Protein AF-A0AAW7JSR6-F1 (afdb_monomer_lite)

Foldseek 3Di:
DLQLLVLLLVLLCVLVVVDASLQVLCLQAVVRDDNVCVVVLSVDQLQVSLVNSCVNCVVVVPDPDSLRSLLDSCCDDGPNNVSLLVQLVVLVVVCVVVVNFLVNDLVLVSGSLVCLVVPVSLVSSLVSLVVLAVPQCSVVLVVQLVVLSCLSVPDRVPDSVSSSSSSSSNSSSSNCSSNCGNVPLQQQADDDPPPDPPDPDADPPDDDDAQFQKKKWFWWFQRDNDPPRIDTPDDDDPPRDIQMDGQCAWFWEAEPQQVVRCPPNHGRQYFPPPQFARGAWTWHHDPSFTKIFGQHPPRQGGPQFKWKDAPPNVDGIDGHGSGMHTDDQFIKIFRHWDFDDDPPDPGTTTGHPGDGTSRMIGMHRDD

Sequence (367 aa):
MAQALKIFTKAFCRAFTHVHEWHVLSSYDRSVKSKHEPSRIYKLGPASVRTRAMESFSATSEYSSFAELVRDRTERGSRVARALHEDAEQTACELMASGRGFLAVDLWDELRVGFVRDASFRRAFGDALEADGLADDLASFWHAVDDELALLDGAFADDIETVMEAQCGAVAACVFASLAGARDNRQQMGFALEQTPMGAGGIPLREGGPMCAAAQLVPVLMAGPDPIDYRVQAEGCSSGVVYRFSAEQGARIGRQDEAWCAEDGRCPVVTGAAFASRHHAEVAARGGRWILTDVGTDGVGSTHGTLVTPADLDALPVLLQGTSCELHHGDLICVSPRRVTSGGYDASNFSWASHMPGENFRFELVF

Radius of gyration: 25.93 Å; chains: 1; bounding box: 64×45×72 Å

Structure (mmCIF, N/CA/C/O backbone):
data_AF-A0AAW7JSR6-F1
#
_entry.id   AF-A0AAW7JSR6-F1
#
loop_
_atom_site.group_PDB
_atom_site.id
_atom_site.type_symbol
_atom_site.label_atom_id
_atom_site.label_alt_id
_atom_site.label_comp_id
_atom_site.label_asym_id
_atom_site.label_entity_id
_atom_site.label_seq_id
_atom_site.pdbx_PDB_ins_code
_atom_site.Cartn_x
_atom_site.Cartn_y
_atom_site.Cartn_z
_atom_site.occupancy
_atom_site.B_iso_or_equiv
_atom_site.auth_seq_id
_atom_site.auth_comp_id
_atom_site.auth_asym_id
_atom_site.auth_atom_id
_atom_site.pdbx_PDB_model_num
ATOM 1 N N . MET A 1 1 ? 12.055 0.346 7.990 1.00 77.69 1 MET A N 1
ATOM 2 C CA . MET A 1 1 ? 13.127 0.869 7.102 1.00 77.69 1 MET A CA 1
ATOM 3 C C . MET A 1 1 ? 12.622 0.726 5.667 1.00 77.69 1 MET A C 1
ATOM 5 O O . MET A 1 1 ? 11.540 0.191 5.535 1.00 77.69 1 MET A O 1
ATOM 9 N N . ALA A 1 2 ? 13.307 1.223 4.635 1.00 86.44 2 ALA A N 1
ATOM 10 C CA . ALA A 1 2 ? 12.883 1.054 3.237 1.00 86.44 2 ALA A CA 1
ATOM 11 C C . ALA A 1 2 ? 13.782 0.005 2.563 1.00 86.44 2 ALA A C 1
ATOM 13 O O . ALA A 1 2 ? 14.632 0.330 1.724 1.00 86.44 2 ALA A O 1
ATOM 14 N N . GLN A 1 3 ? 13.698 -1.242 3.037 1.00 90.69 3 GLN A N 1
ATOM 15 C CA . GLN A 1 3 ? 14.541 -2.340 2.564 1.00 90.69 3 GLN A CA 1
ATOM 16 C C . GLN A 1 3 ? 14.152 -2.795 1.159 1.00 90.69 3 GLN A C 1
ATOM 18 O O . GLN A 1 3 ? 15.054 -3.040 0.359 1.00 90.69 3 GLN A O 1
ATOM 23 N N . ALA A 1 4 ? 12.863 -2.846 0.824 1.00 91.81 4 ALA A N 1
ATOM 24 C CA . ALA A 1 4 ? 12.392 -3.206 -0.510 1.00 91.81 4 ALA A CA 1
ATOM 25 C C . ALA A 1 4 ? 12.971 -2.242 -1.552 1.00 91.81 4 ALA A C 1
ATOM 27 O O . ALA A 1 4 ? 13.579 -2.672 -2.533 1.00 91.81 4 ALA A O 1
ATOM 28 N N . LEU A 1 5 ? 12.926 -0.934 -1.270 1.00 94.94 5 LEU A N 1
ATOM 29 C CA . LEU A 1 5 ? 13.487 0.091 -2.156 1.00 94.94 5 LEU A CA 1
ATOM 30 C C . LEU A 1 5 ? 14.989 -0.115 -2.369 1.00 94.94 5 LEU A C 1
ATOM 32 O O . LEU A 1 5 ? 15.496 0.032 -3.481 1.00 94.94 5 LEU A O 1
ATOM 36 N N . LYS A 1 6 ? 15.716 -0.470 -1.307 1.00 96.12 6 LYS A N 1
ATOM 37 C CA . LYS A 1 6 ? 17.148 -0.768 -1.375 1.00 96.12 6 LYS A CA 1
ATOM 38 C C . LYS A 1 6 ? 17.431 -2.013 -2.215 1.00 96.12 6 LYS A C 1
ATOM 40 O O . LYS A 1 6 ? 18.387 -1.994 -2.989 1.00 96.12 6 LYS A O 1
ATOM 45 N N . ILE A 1 7 ? 16.658 -3.088 -2.051 1.00 96.62 7 ILE A N 1
ATOM 46 C CA . ILE A 1 7 ? 16.810 -4.322 -2.837 1.00 96.62 7 ILE A CA 1
ATOM 47 C C . ILE A 1 7 ? 16.556 -4.031 -4.316 1.00 96.62 7 ILE A C 1
ATOM 49 O O . ILE A 1 7 ? 17.429 -4.323 -5.134 1.00 96.62 7 ILE A O 1
ATOM 53 N N . PHE A 1 8 ? 15.442 -3.368 -4.634 1.00 96.81 8 PHE A N 1
ATOM 54 C CA . PHE A 1 8 ? 15.121 -2.929 -5.991 1.00 96.81 8 PHE A CA 1
ATOM 55 C C . PHE A 1 8 ? 16.236 -2.061 -6.585 1.00 96.81 8 PHE A C 1
ATOM 57 O O . PHE A 1 8 ? 16.792 -2.395 -7.626 1.00 96.81 8 PHE A O 1
ATOM 64 N N . THR A 1 9 ? 16.636 -0.992 -5.889 1.00 97.19 9 THR A N 1
ATOM 65 C CA . THR A 1 9 ? 17.647 -0.047 -6.392 1.00 97.19 9 THR A CA 1
ATOM 66 C C . THR A 1 9 ? 18.974 -0.748 -6.677 1.00 97.19 9 THR A C 1
ATOM 68 O O . THR A 1 9 ? 19.621 -0.487 -7.689 1.00 97.19 9 THR A O 1
ATOM 71 N N . LYS A 1 10 ? 19.384 -1.683 -5.812 1.00 96.75 10 LYS A N 1
ATOM 72 C CA . LYS A 1 10 ? 20.612 -2.458 -6.014 1.00 96.75 10 LYS A CA 1
ATOM 73 C C . LYS A 1 10 ? 20.511 -3.446 -7.167 1.00 96.75 10 LYS A C 1
ATOM 75 O O . LYS A 1 10 ? 21.506 -3.622 -7.865 1.00 96.75 10 LYS A O 1
ATOM 80 N N . ALA A 1 11 ? 19.366 -4.098 -7.349 1.00 97.38 11 ALA A N 1
ATOM 81 C CA . ALA A 1 11 ? 19.135 -4.981 -8.488 1.00 97.38 11 ALA A CA 1
ATOM 82 C C . ALA A 1 11 ? 19.171 -4.183 -9.799 1.00 97.38 11 ALA A C 1
ATOM 84 O O . ALA A 1 11 ? 19.944 -4.521 -10.695 1.00 97.38 11 ALA A O 1
ATOM 85 N N . PHE A 1 12 ? 18.477 -3.043 -9.837 1.00 97.44 12 PHE A N 1
ATOM 86 C CA . PHE A 1 12 ? 18.484 -2.129 -10.975 1.00 97.44 12 PHE A CA 1
ATOM 87 C C . PHE A 1 12 ? 19.906 -1.667 -11.324 1.00 97.44 12 PHE A C 1
ATOM 89 O O . PHE A 1 12 ? 20.340 -1.820 -12.457 1.00 97.44 12 PHE A O 1
ATOM 96 N N . CYS A 1 13 ? 20.694 -1.182 -10.359 1.00 96.94 13 CYS A N 1
ATOM 97 C CA . CYS A 1 13 ? 22.078 -0.756 -10.615 1.00 96.94 13 CYS A CA 1
ATOM 98 C C . CYS A 1 13 ? 23.020 -1.893 -11.048 1.00 96.94 13 CYS A C 1
ATOM 100 O O . CYS A 1 13 ? 24.044 -1.633 -11.678 1.00 96.94 13 CYS A O 1
ATOM 102 N N . ARG A 1 14 ? 22.729 -3.149 -10.686 1.00 96.62 14 ARG A N 1
ATOM 103 C CA . ARG A 1 14 ? 23.505 -4.307 -11.159 1.00 96.62 14 ARG A CA 1
ATOM 104 C C . ARG A 1 14 ? 23.191 -4.626 -12.614 1.00 96.62 14 ARG A C 1
ATOM 106 O O . ARG A 1 14 ? 24.119 -4.898 -13.368 1.00 96.62 14 ARG A O 1
ATOM 113 N N . ALA A 1 15 ? 21.917 -4.566 -12.991 1.00 96.12 15 ALA A N 1
ATOM 114 C CA . ALA A 1 15 ? 21.480 -4.771 -14.366 1.00 96.12 15 ALA A CA 1
ATOM 115 C C . ALA A 1 15 ? 21.929 -3.608 -15.272 1.00 96.12 15 ALA A C 1
ATOM 117 O O . ALA A 1 15 ? 22.524 -3.818 -16.330 1.00 96.12 15 ALA A O 1
ATOM 118 N N . PHE A 1 16 ? 21.759 -2.374 -14.800 1.00 96.19 16 PHE A N 1
ATOM 119 C CA . PHE A 1 16 ? 22.151 -1.132 -15.462 1.00 96.19 16 PHE A CA 1
ATOM 120 C C . PHE A 1 16 ? 23.421 -0.561 -14.823 1.00 96.19 16 PHE A C 1
ATOM 122 O O . PHE A 1 16 ? 23.378 0.404 -14.062 1.00 96.19 16 PHE A O 1
ATOM 129 N N . THR A 1 17 ? 24.577 -1.147 -15.143 1.00 91.25 17 THR A N 1
ATOM 130 C CA . THR A 1 17 ? 25.876 -0.837 -14.504 1.00 91.25 17 THR A CA 1
ATOM 131 C C . THR A 1 17 ? 26.315 0.630 -14.607 1.00 91.25 17 THR A C 1
ATOM 133 O O . THR A 1 17 ? 27.128 1.094 -13.805 1.00 91.25 17 THR A O 1
ATOM 136 N N . HIS A 1 18 ? 25.768 1.378 -15.567 1.00 91.69 18 HIS A N 1
ATOM 137 C CA . HIS A 1 18 ? 26.012 2.808 -15.762 1.00 91.69 18 HIS A CA 1
ATOM 138 C C . HIS A 1 18 ? 25.097 3.713 -14.906 1.00 91.69 18 HIS A C 1
ATOM 140 O O . HIS A 1 18 ? 25.306 4.928 -14.844 1.00 91.69 18 HIS A O 1
ATOM 146 N N . VAL A 1 19 ? 24.090 3.153 -14.225 1.00 95.06 19 VAL A N 1
ATOM 147 C CA . VAL A 1 19 ? 23.169 3.877 -13.340 1.00 95.06 19 VAL A CA 1
ATOM 148 C C . VAL A 1 19 ? 23.561 3.643 -11.883 1.00 95.06 19 VAL A C 1
ATOM 150 O O . VAL A 1 19 ? 23.595 2.524 -11.385 1.00 95.06 19 VAL A O 1
ATOM 153 N N . HIS A 1 20 ? 23.832 4.728 -11.161 1.00 95.06 20 HIS A N 1
ATOM 154 C CA . HIS A 1 20 ? 24.171 4.682 -9.739 1.00 95.06 20 HIS A CA 1
ATOM 155 C C . HIS A 1 20 ? 22.930 4.803 -8.850 1.00 95.06 20 HIS A C 1
ATOM 157 O O . HIS A 1 20 ? 21.967 5.466 -9.225 1.00 95.06 20 HIS A O 1
ATOM 163 N N . GLU A 1 21 ? 22.992 4.262 -7.628 1.00 96.25 21 GLU A N 1
ATOM 164 C CA . GLU A 1 21 ? 21.841 4.222 -6.706 1.00 96.25 21 GLU A CA 1
ATOM 165 C C . GLU A 1 21 ? 21.192 5.601 -6.500 1.00 96.25 21 GLU A C 1
ATOM 167 O O . GLU A 1 21 ? 19.974 5.742 -6.521 1.00 96.25 21 GLU A O 1
ATOM 172 N N . TRP A 1 22 ? 22.002 6.654 -6.357 1.00 95.81 22 TRP A N 1
ATOM 173 C CA . TRP A 1 22 ? 21.483 8.006 -6.155 1.00 95.81 22 TRP A CA 1
ATOM 174 C C . TRP A 1 22 ? 20.770 8.579 -7.390 1.00 95.81 22 TRP A C 1
ATOM 176 O O . TRP A 1 22 ? 19.890 9.408 -7.209 1.00 95.81 22 TRP A O 1
ATOM 186 N N . HIS A 1 23 ? 21.092 8.124 -8.610 1.00 96.19 23 HIS A N 1
ATOM 187 C CA . HIS A 1 23 ? 20.360 8.485 -9.833 1.00 96.19 23 HIS A CA 1
ATOM 188 C C . HIS A 1 23 ? 19.002 7.779 -9.922 1.00 96.19 23 HIS A C 1
ATOM 190 O O . HIS A 1 23 ? 18.037 8.360 -10.423 1.00 96.19 23 HIS A O 1
ATOM 196 N N . VAL A 1 24 ? 18.921 6.532 -9.442 1.00 96.56 24 VAL A N 1
ATOM 197 C CA . VAL A 1 24 ? 17.644 5.812 -9.333 1.00 96.56 24 VAL A CA 1
ATOM 198 C C . VAL A 1 24 ? 16.747 6.552 -8.347 1.00 96.56 24 VAL A C 1
ATOM 200 O O . VAL A 1 24 ? 15.642 6.947 -8.697 1.00 96.56 24 VAL A O 1
ATOM 203 N N . LEU A 1 25 ? 17.256 6.849 -7.148 1.00 96.19 25 LEU A N 1
ATOM 204 C CA . LEU A 1 25 ? 16.489 7.570 -6.132 1.00 96.19 25 LEU A CA 1
ATOM 205 C C . LEU A 1 25 ? 16.126 8.995 -6.573 1.00 96.19 25 LEU A C 1
ATOM 207 O O . LEU A 1 25 ? 14.984 9.404 -6.393 1.00 96.19 25 LEU A O 1
ATOM 211 N N . SER A 1 26 ? 17.037 9.733 -7.218 1.00 95.06 26 SER A N 1
ATOM 212 C CA . SER A 1 26 ? 16.747 11.093 -7.699 1.00 95.06 26 SER A CA 1
ATOM 213 C C . SER A 1 26 ? 15.745 11.143 -8.854 1.00 95.06 26 SER A C 1
ATOM 215 O O . SER A 1 26 ? 15.256 12.220 -9.195 1.00 95.06 26 SER A O 1
ATOM 217 N N . SER A 1 27 ? 15.440 10.000 -9.477 1.00 95.19 27 SER A N 1
ATOM 218 C CA . SER A 1 27 ? 14.375 9.908 -10.479 1.00 95.19 27 SER A CA 1
ATOM 219 C C . SER A 1 27 ? 12.988 10.064 -9.845 1.00 95.19 27 SER A C 1
ATOM 221 O O . SER A 1 27 ? 12.118 10.658 -10.485 1.00 95.19 27 SER A O 1
ATOM 223 N N . TYR A 1 28 ? 12.833 9.636 -8.584 1.00 92.81 28 TYR A N 1
ATOM 224 C CA . TYR A 1 28 ? 11.574 9.631 -7.826 1.00 92.81 28 TYR A CA 1
ATOM 225 C C . TYR A 1 28 ? 11.556 10.598 -6.629 1.00 92.81 28 TYR A C 1
ATOM 227 O O . TYR A 1 28 ? 10.493 10.867 -6.086 1.00 92.81 28 TYR A O 1
ATOM 235 N N . ASP A 1 29 ? 12.700 11.158 -6.226 1.00 92.06 29 ASP A N 1
ATOM 236 C CA . ASP A 1 29 ? 12.823 12.185 -5.181 1.00 92.06 29 ASP A CA 1
ATOM 237 C C . ASP A 1 29 ? 13.867 13.236 -5.603 1.00 92.06 29 ASP A C 1
ATOM 239 O O . ASP A 1 29 ? 15.078 13.021 -5.497 1.00 92.06 29 ASP A O 1
ATOM 243 N N . ARG A 1 30 ? 13.415 14.412 -6.061 1.00 89.44 30 ARG A N 1
ATOM 244 C CA . ARG A 1 30 ? 14.297 15.498 -6.546 1.00 89.44 30 ARG A CA 1
ATOM 245 C C . ARG A 1 30 ? 15.205 16.076 -5.464 1.00 89.44 30 ARG A C 1
ATOM 247 O O . ARG A 1 30 ? 16.165 16.786 -5.778 1.00 89.44 30 ARG A O 1
ATOM 254 N N . SER A 1 31 ? 14.917 15.817 -4.191 1.00 89.19 31 SER A N 1
ATOM 255 C CA . SER A 1 31 ? 15.773 16.282 -3.104 1.00 89.19 31 SER A CA 1
ATOM 256 C C . SER A 1 31 ? 17.055 15.452 -2.972 1.00 89.19 31 SER A C 1
ATOM 258 O O . SER A 1 31 ? 17.978 15.897 -2.288 1.00 89.19 31 SER A O 1
ATOM 260 N N . VAL A 1 32 ? 17.155 14.312 -3.671 1.00 93.75 32 VAL A N 1
ATOM 261 C CA . VAL A 1 32 ? 18.367 13.489 -3.745 1.00 93.75 32 VAL A CA 1
ATOM 262 C C . VAL A 1 32 ? 19.389 14.095 -4.695 1.00 93.75 32 VAL A C 1
ATOM 264 O O . VAL A 1 32 ? 19.214 14.084 -5.912 1.00 93.75 32 VAL A O 1
ATOM 267 N N . LYS A 1 33 ? 20.492 14.604 -4.139 1.00 90.50 33 LYS A N 1
ATOM 268 C CA . LYS A 1 33 ? 21.517 15.347 -4.897 1.00 90.50 33 LYS A CA 1
ATOM 269 C C . LYS A 1 33 ? 22.907 14.727 -4.839 1.00 90.50 33 LYS A C 1
ATOM 271 O O . LYS A 1 33 ? 23.819 15.219 -5.501 1.00 90.50 33 LYS A O 1
ATOM 276 N N . SER A 1 34 ? 23.115 13.686 -4.032 1.00 93.06 34 SER A N 1
ATOM 277 C CA . SER A 1 34 ? 24.453 13.120 -3.847 1.00 93.06 34 SER A CA 1
ATOM 278 C C . SER A 1 34 ? 24.486 11.612 -3.616 1.00 93.06 34 SER A C 1
ATOM 280 O O . SER A 1 34 ? 23.565 11.007 -3.066 1.00 93.06 34 SER A O 1
ATOM 282 N N . LYS A 1 35 ? 25.645 11.017 -3.924 1.00 91.88 35 LYS A N 1
ATOM 283 C CA . LYS A 1 35 ? 25.958 9.595 -3.705 1.00 91.88 35 LYS A CA 1
ATOM 284 C C . LYS A 1 35 ? 25.900 9.125 -2.244 1.00 91.88 35 LYS A C 1
ATOM 286 O O . LYS A 1 35 ? 25.955 7.927 -1.995 1.00 91.88 35 LYS A O 1
ATOM 291 N N . HIS A 1 36 ? 25.836 10.039 -1.274 1.00 90.62 36 HIS A N 1
ATOM 292 C CA . HIS A 1 36 ? 25.826 9.701 0.155 1.00 90.62 36 HIS A CA 1
ATOM 293 C C . HIS A 1 36 ? 24.409 9.533 0.721 1.00 90.62 36 HIS A C 1
ATOM 295 O O . HIS A 1 36 ? 24.227 8.913 1.773 1.00 90.62 36 HIS A O 1
ATOM 301 N N . GLU A 1 37 ? 23.403 10.053 0.021 1.00 90.31 37 GLU A N 1
ATOM 302 C CA . GLU A 1 37 ? 22.008 10.022 0.451 1.00 90.31 37 GLU A CA 1
ATOM 303 C C . GLU A 1 37 ? 21.334 8.648 0.449 1.00 90.31 37 GLU A C 1
ATOM 305 O O . GLU A 1 37 ? 20.578 8.412 1.393 1.00 90.31 37 GLU A O 1
ATOM 310 N N . PRO A 1 38 ? 21.618 7.711 -0.484 1.00 92.25 38 PRO A N 1
ATOM 311 C CA . PRO A 1 38 ? 20.964 6.400 -0.487 1.00 92.25 38 PRO A CA 1
ATOM 312 C C . PRO A 1 38 ? 21.035 5.701 0.877 1.00 92.25 38 PRO A C 1
ATOM 314 O O . PRO A 1 38 ? 20.025 5.279 1.432 1.00 92.25 38 PRO A O 1
ATOM 317 N N . SER A 1 39 ? 22.216 5.709 1.506 1.00 90.38 39 SER A N 1
ATOM 318 C CA . SER A 1 39 ? 22.434 5.096 2.825 1.00 90.38 39 SER A CA 1
ATOM 319 C C . SER A 1 39 ? 21.587 5.695 3.956 1.00 90.38 39 SER A C 1
ATOM 321 O O . SER A 1 39 ? 21.327 5.015 4.951 1.00 90.38 39 SER A O 1
ATOM 323 N N . ARG A 1 40 ? 21.178 6.963 3.827 1.00 90.50 40 ARG A N 1
ATOM 324 C CA . ARG A 1 40 ? 20.296 7.656 4.775 1.00 90.50 40 ARG A CA 1
ATOM 325 C C . ARG A 1 40 ? 18.835 7.361 4.461 1.00 90.50 40 ARG A C 1
ATOM 327 O O . ARG A 1 40 ? 18.086 7.052 5.379 1.00 90.50 40 ARG A O 1
ATOM 334 N N . ILE A 1 41 ? 18.468 7.387 3.182 1.00 89.88 41 ILE A N 1
ATOM 335 C CA . ILE A 1 41 ? 17.105 7.134 2.699 1.00 89.88 41 ILE A CA 1
ATOM 336 C C . ILE A 1 41 ? 16.650 5.730 3.077 1.00 89.88 41 ILE A C 1
ATOM 338 O O . ILE A 1 41 ? 15.585 5.575 3.660 1.00 89.88 41 ILE A O 1
ATOM 342 N N . TYR A 1 42 ? 17.488 4.713 2.866 1.00 90.81 42 TYR A N 1
ATOM 343 C CA . TYR A 1 42 ? 17.130 3.330 3.201 1.00 90.81 42 TYR A CA 1
ATOM 344 C C . TYR A 1 42 ? 16.874 3.104 4.700 1.00 90.81 42 TYR A C 1
ATOM 346 O O . TYR A 1 42 ? 16.272 2.099 5.077 1.00 90.81 42 TYR A O 1
ATOM 354 N N . LYS A 1 43 ? 17.330 4.012 5.576 1.00 86.50 43 LYS A N 1
ATOM 355 C CA . LYS A 1 43 ? 17.057 3.945 7.021 1.00 86.50 43 LYS A CA 1
ATOM 356 C C . LYS A 1 43 ? 15.685 4.502 7.399 1.00 86.50 43 LYS A C 1
ATOM 358 O O . LYS A 1 43 ? 15.206 4.192 8.486 1.00 86.50 43 LYS A O 1
ATOM 363 N N . LEU A 1 44 ? 15.066 5.295 6.529 1.00 82.25 44 LEU A N 1
ATOM 364 C CA . LEU A 1 44 ? 13.729 5.845 6.738 1.00 82.25 44 LEU A CA 1
ATOM 365 C C . LEU A 1 44 ? 12.659 4.760 6.576 1.00 82.25 44 LEU A C 1
ATOM 367 O O . LEU A 1 44 ? 12.925 3.693 6.027 1.00 82.25 44 LEU A O 1
ATOM 371 N N . GLY A 1 45 ? 11.450 5.013 7.076 1.00 80.94 45 GLY A N 1
ATOM 372 C CA . GLY A 1 45 ? 10.287 4.187 6.745 1.00 80.94 45 GLY A CA 1
ATOM 373 C C . GLY A 1 45 ? 9.810 4.463 5.311 1.00 80.94 45 GLY A C 1
ATOM 374 O O . GLY A 1 45 ? 9.976 5.595 4.851 1.00 80.94 45 GLY A O 1
ATOM 375 N N . PRO A 1 46 ? 9.189 3.494 4.615 1.00 82.94 46 PRO A N 1
ATOM 376 C CA . PRO A 1 46 ? 8.749 3.681 3.230 1.00 82.94 46 PRO A CA 1
ATOM 377 C C . PRO A 1 46 ? 7.779 4.860 3.075 1.00 82.94 46 PRO A C 1
ATOM 379 O O . PRO A 1 46 ? 7.955 5.682 2.182 1.00 82.94 46 PRO A O 1
ATOM 382 N N . ALA A 1 47 ? 6.845 5.028 4.021 1.00 78.25 47 ALA A N 1
ATOM 383 C CA . ALA A 1 47 ? 5.924 6.165 4.055 1.00 78.25 47 ALA A CA 1
ATOM 384 C C . ALA A 1 47 ? 6.656 7.517 4.129 1.00 78.25 47 ALA A C 1
ATOM 386 O O . ALA A 1 47 ? 6.293 8.451 3.423 1.00 78.25 47 ALA A O 1
ATOM 387 N N . SER A 1 48 ? 7.727 7.622 4.925 1.00 80.62 48 SER A N 1
ATOM 388 C CA . SER A 1 48 ? 8.533 8.847 5.005 1.00 80.62 48 SER A CA 1
ATOM 389 C C . SER A 1 48 ? 9.279 9.129 3.702 1.00 80.62 48 SER A C 1
ATOM 391 O O . SER A 1 48 ? 9.389 10.285 3.302 1.00 80.62 48 SER A O 1
ATOM 393 N N . VAL A 1 49 ? 9.783 8.087 3.030 1.00 86.25 49 VAL A N 1
ATOM 394 C CA . VAL A 1 49 ? 10.428 8.232 1.715 1.00 86.25 49 VAL A CA 1
ATOM 395 C C . VAL A 1 49 ? 9.405 8.666 0.664 1.00 86.25 49 VAL A C 1
ATOM 397 O O . VAL A 1 49 ? 9.687 9.585 -0.100 1.00 86.25 49 VAL A O 1
ATOM 400 N N . ARG A 1 50 ? 8.198 8.087 0.675 1.00 85.06 50 ARG A N 1
ATOM 401 C CA . ARG A 1 50 ? 7.081 8.475 -0.197 1.00 85.06 50 ARG A CA 1
ATOM 402 C C . ARG A 1 50 ? 6.655 9.927 0.017 1.00 85.06 50 ARG A C 1
ATOM 404 O O . ARG A 1 50 ? 6.515 10.663 -0.954 1.00 85.06 50 ARG A O 1
ATOM 411 N N . THR A 1 51 ? 6.472 10.358 1.266 1.00 81.69 51 THR A N 1
ATOM 412 C CA . THR A 1 51 ? 6.122 11.752 1.586 1.00 81.69 51 THR A CA 1
ATOM 413 C C . THR A 1 51 ? 7.198 12.709 1.090 1.00 81.69 51 THR A C 1
ATOM 415 O O . THR A 1 51 ? 6.881 13.661 0.384 1.00 81.69 51 THR A O 1
ATOM 418 N N . ARG A 1 52 ? 8.475 12.412 1.363 1.00 86.44 52 ARG A N 1
ATOM 419 C CA . ARG A 1 52 ? 9.601 13.219 0.876 1.00 86.44 52 ARG A CA 1
ATOM 420 C C . ARG A 1 52 ? 9.628 13.303 -0.652 1.00 86.44 52 ARG A C 1
ATOM 422 O O . ARG A 1 52 ? 9.837 14.384 -1.196 1.00 86.44 52 ARG A O 1
ATOM 429 N N . ALA A 1 53 ? 9.400 12.181 -1.337 1.00 86.38 53 ALA A N 1
ATOM 430 C CA . ALA A 1 53 ? 9.282 12.136 -2.789 1.00 86.38 53 ALA A CA 1
ATOM 431 C C . ALA A 1 53 ? 8.166 13.074 -3.271 1.00 86.38 53 ALA A C 1
ATOM 433 O O . ALA A 1 53 ? 8.453 14.003 -4.019 1.00 86.38 53 ALA A O 1
ATOM 434 N N . MET A 1 54 ? 6.938 12.920 -2.769 1.00 82.88 54 MET A N 1
ATOM 435 C CA . MET A 1 54 ? 5.799 13.776 -3.133 1.00 82.88 54 MET A CA 1
ATOM 436 C C . MET A 1 54 ? 6.067 15.265 -2.872 1.00 82.88 54 MET A C 1
ATOM 438 O O . MET A 1 54 ? 5.831 16.097 -3.744 1.00 82.88 54 MET A O 1
ATOM 442 N N . GLU A 1 55 ? 6.627 15.614 -1.713 1.00 83.50 55 GLU A N 1
ATOM 443 C CA . GLU A 1 55 ? 6.998 16.993 -1.372 1.00 83.50 55 GLU A CA 1
ATOM 444 C C . GLU A 1 55 ? 8.074 17.560 -2.306 1.00 83.50 55 GLU A C 1
ATOM 446 O O . GLU A 1 55 ? 8.041 18.737 -2.659 1.00 83.50 55 GLU A O 1
ATOM 451 N N . SER A 1 56 ? 9.017 16.734 -2.766 1.00 86.62 56 SER A N 1
ATOM 452 C CA . SER A 1 56 ? 10.066 17.182 -3.689 1.00 86.62 56 SER A CA 1
ATOM 453 C C . SER A 1 56 ? 9.532 17.580 -5.076 1.00 86.62 56 SER A C 1
ATOM 455 O O . SER A 1 56 ? 10.208 18.312 -5.805 1.00 86.62 56 SER A O 1
ATOM 457 N N . PHE A 1 57 ? 8.320 17.133 -5.428 1.00 78.69 57 PHE A N 1
ATOM 458 C CA . PHE A 1 57 ? 7.626 17.464 -6.676 1.00 78.69 57 PHE A CA 1
ATOM 459 C C . PHE A 1 57 ? 6.381 18.350 -6.473 1.00 78.69 57 PHE A C 1
ATOM 461 O O . PHE A 1 57 ? 5.829 18.852 -7.453 1.00 78.69 57 PHE A O 1
ATOM 468 N N . SER A 1 58 ? 5.960 18.613 -5.230 1.00 69.38 58 SER A N 1
ATOM 469 C CA . SER A 1 58 ? 4.754 19.403 -4.929 1.00 69.38 58 SER A CA 1
ATOM 470 C C . SER A 1 58 ? 4.869 20.865 -5.369 1.00 69.38 58 SER A C 1
ATOM 472 O O . SER A 1 58 ? 3.876 21.462 -5.785 1.00 69.38 58 SER A O 1
ATOM 474 N N . ALA A 1 59 ? 6.088 21.418 -5.388 1.00 60.94 59 ALA A N 1
ATOM 475 C CA . ALA A 1 59 ? 6.367 22.768 -5.883 1.00 60.94 59 ALA A CA 1
ATOM 476 C C . ALA A 1 59 ? 5.993 22.972 -7.366 1.00 60.94 59 ALA A C 1
ATOM 478 O O . ALA A 1 59 ? 5.824 24.111 -7.793 1.00 60.94 59 ALA A O 1
ATOM 479 N N . THR A 1 60 ? 5.861 21.889 -8.142 1.00 56.91 60 THR A N 1
ATOM 480 C CA . THR A 1 60 ? 5.424 21.924 -9.546 1.00 56.91 60 THR A CA 1
ATOM 481 C C . THR A 1 60 ? 3.962 21.495 -9.748 1.00 56.91 60 THR A C 1
ATOM 483 O O . THR A 1 60 ? 3.438 21.730 -10.824 1.00 56.91 60 THR A O 1
ATOM 486 N N . SER A 1 61 ? 3.273 20.946 -8.730 1.00 53.78 61 SER A N 1
ATOM 487 C CA . SER A 1 61 ? 1.845 20.527 -8.763 1.00 53.78 61 SER A CA 1
ATOM 488 C C . SER A 1 61 ? 1.413 19.659 -9.963 1.00 53.78 61 SER A C 1
ATOM 490 O O . SER A 1 61 ? 0.241 19.638 -10.320 1.00 53.78 61 SER A O 1
ATOM 492 N N . GLU A 1 62 ? 2.335 18.917 -10.579 1.00 63.16 62 GLU A N 1
ATOM 493 C CA . GLU A 1 62 ? 2.050 18.145 -11.801 1.00 63.16 62 GLU A CA 1
ATOM 494 C C . GLU A 1 62 ? 1.419 16.766 -11.540 1.00 63.16 62 GLU A C 1
ATOM 496 O O . GLU A 1 62 ? 0.849 16.199 -12.461 1.00 63.16 62 GLU A O 1
ATOM 501 N N . TYR A 1 63 ? 1.485 16.231 -10.313 1.00 69.31 63 TYR A N 1
ATOM 502 C CA . TYR A 1 63 ? 1.036 14.865 -10.010 1.00 69.31 63 TYR A CA 1
ATOM 503 C C . TYR A 1 63 ? -0.075 14.846 -8.958 1.00 69.31 63 TYR A C 1
ATOM 505 O O . TYR A 1 63 ? 0.097 15.359 -7.849 1.00 69.31 63 TYR A O 1
ATOM 513 N N . SER A 1 64 ? -1.193 14.202 -9.290 1.00 67.50 64 SER A N 1
ATOM 514 C CA . SER A 1 64 ? -2.357 14.010 -8.417 1.00 67.50 64 SER A CA 1
ATOM 515 C C . SER A 1 64 ? -2.166 12.879 -7.400 1.00 67.50 64 SER A C 1
ATOM 517 O O . SER A 1 64 ? -2.807 12.868 -6.349 1.00 67.50 64 SER A O 1
ATOM 519 N N . SER A 1 65 ? -1.263 11.933 -7.679 1.00 73.88 65 SER A N 1
ATOM 520 C CA . SER A 1 65 ? -0.979 10.794 -6.805 1.00 73.88 65 SER A CA 1
ATOM 521 C C . SER A 1 65 ? 0.479 10.339 -6.888 1.00 73.88 65 SER A C 1
ATOM 523 O O . SER A 1 65 ? 1.208 10.652 -7.829 1.00 73.88 65 SER A O 1
ATOM 525 N N . PHE A 1 66 ? 0.904 9.539 -5.906 1.00 80.19 66 PHE A N 1
ATOM 526 C CA . PHE A 1 66 ? 2.227 8.914 -5.940 1.00 80.19 66 PHE A CA 1
ATOM 527 C C . PHE A 1 66 ? 2.361 7.881 -7.068 1.00 80.19 66 PHE A C 1
ATOM 529 O O . PHE A 1 66 ? 3.436 7.755 -7.643 1.00 80.19 66 PHE A O 1
ATOM 536 N N . ALA A 1 67 ? 1.281 7.172 -7.414 1.00 79.06 67 ALA A N 1
ATOM 537 C CA . ALA A 1 67 ? 1.279 6.236 -8.537 1.00 79.06 67 ALA A CA 1
ATOM 538 C C . ALA A 1 67 ? 1.534 6.961 -9.867 1.00 79.06 67 ALA A C 1
ATOM 540 O O . ALA A 1 67 ? 2.358 6.515 -10.661 1.00 79.06 67 ALA A O 1
ATOM 541 N N . GLU A 1 68 ? 0.889 8.114 -10.067 1.00 79.06 68 GLU A N 1
ATOM 542 C CA . GLU A 1 68 ? 1.095 8.957 -11.248 1.00 79.06 68 GLU A CA 1
ATOM 543 C C . GLU A 1 68 ? 2.534 9.476 -11.330 1.00 79.06 68 GLU A C 1
ATOM 545 O O . GLU A 1 68 ? 3.150 9.400 -12.390 1.00 79.06 68 GLU A O 1
ATOM 550 N N . LEU A 1 69 ? 3.105 9.921 -10.203 1.00 85.94 69 LEU A N 1
ATOM 551 C CA . LEU A 1 69 ? 4.514 10.309 -10.135 1.00 85.94 69 LEU A CA 1
ATOM 552 C C . LEU A 1 69 ? 5.423 9.142 -10.523 1.00 85.94 69 LEU A C 1
ATOM 554 O O . LEU A 1 69 ? 6.303 9.314 -11.358 1.00 85.94 69 LEU A O 1
ATOM 558 N N . VAL A 1 70 ? 5.247 7.961 -9.925 1.00 89.00 70 VAL A N 1
ATOM 559 C CA . VAL A 1 70 ? 6.102 6.806 -10.237 1.00 89.00 70 VAL A CA 1
ATOM 560 C C . VAL A 1 70 ? 6.002 6.467 -11.719 1.00 89.00 70 VAL A C 1
ATOM 562 O O . VAL A 1 70 ? 7.038 6.405 -12.372 1.00 89.00 70 VAL A O 1
ATOM 565 N N . ARG A 1 71 ? 4.786 6.353 -12.261 1.00 86.12 71 ARG A N 1
ATOM 566 C CA . ARG A 1 71 ? 4.555 6.053 -13.676 1.00 86.12 71 ARG A CA 1
ATOM 567 C C . ARG A 1 71 ? 5.236 7.068 -14.594 1.00 86.12 71 ARG A C 1
ATOM 569 O O . ARG A 1 71 ? 6.084 6.689 -15.396 1.00 86.12 71 ARG A O 1
ATOM 576 N N . ASP A 1 72 ? 4.963 8.357 -14.402 1.00 87.56 72 ASP A N 1
ATOM 577 C CA . ASP A 1 72 ? 5.555 9.432 -15.201 1.00 87.56 72 ASP A CA 1
ATOM 578 C C . ASP A 1 72 ? 7.084 9.414 -15.150 1.00 87.56 72 ASP A C 1
ATOM 580 O O . ASP A 1 72 ? 7.757 9.509 -16.173 1.00 87.56 72 ASP A O 1
ATOM 584 N N . ARG A 1 73 ? 7.655 9.268 -13.952 1.00 91.88 73 ARG A N 1
ATOM 585 C CA . ARG A 1 73 ? 9.107 9.292 -13.764 1.00 91.88 73 ARG A CA 1
ATOM 586 C C . ARG A 1 73 ? 9.777 8.003 -14.222 1.00 91.88 73 ARG A C 1
ATOM 588 O O . ARG A 1 73 ? 10.973 8.041 -14.512 1.00 91.88 73 ARG A O 1
ATOM 595 N N . THR A 1 74 ? 9.067 6.885 -14.296 1.00 93.25 74 THR A N 1
ATOM 596 C CA . THR A 1 74 ? 9.569 5.649 -14.906 1.00 93.25 74 THR A CA 1
ATOM 597 C C . THR A 1 74 ? 9.525 5.730 -16.431 1.00 93.25 74 THR A C 1
ATOM 599 O O . THR A 1 74 ? 10.486 5.310 -17.064 1.00 93.25 74 THR A O 1
ATOM 602 N N . GLU A 1 75 ? 8.488 6.338 -17.008 1.00 88.06 75 GLU A N 1
ATOM 603 C CA . GLU A 1 75 ? 8.305 6.452 -18.462 1.00 88.06 75 GLU A CA 1
ATOM 604 C C . GLU A 1 75 ? 9.126 7.590 -19.085 1.00 88.06 75 GLU A C 1
ATOM 606 O O . GLU A 1 75 ? 9.609 7.473 -20.212 1.00 88.06 75 GLU A O 1
ATOM 611 N N . ARG A 1 76 ? 9.312 8.714 -18.379 1.00 88.56 76 ARG A N 1
ATOM 612 C CA . ARG A 1 76 ? 9.926 9.909 -18.973 1.00 88.56 76 ARG A CA 1
ATOM 613 C C . ARG A 1 76 ? 10.697 10.803 -18.010 1.00 88.56 76 ARG A C 1
ATOM 615 O O . ARG A 1 76 ? 10.565 10.801 -16.788 1.00 88.56 76 ARG A O 1
ATOM 622 N N . GLY A 1 77 ? 11.567 11.615 -18.613 1.00 85.06 77 GLY A N 1
ATOM 623 C CA . GLY A 1 77 ? 12.231 12.745 -17.963 1.00 85.06 77 GLY A CA 1
ATOM 624 C C . GLY A 1 77 ? 13.176 12.389 -16.812 1.00 85.06 77 GLY A C 1
ATOM 625 O O . GLY A 1 77 ? 13.566 13.295 -16.071 1.00 85.06 77 GLY A O 1
ATOM 626 N N . SER A 1 78 ? 13.539 11.116 -16.627 1.00 92.81 78 SER A N 1
ATOM 627 C CA . SER A 1 78 ? 14.366 10.628 -15.520 1.00 92.81 78 SER A CA 1
ATOM 628 C C . SER A 1 78 ? 15.561 9.792 -15.993 1.00 92.81 78 SER A C 1
ATOM 630 O O . SER A 1 78 ? 15.682 9.444 -17.169 1.00 92.81 78 SER A O 1
ATOM 632 N N . ARG A 1 79 ? 16.483 9.478 -15.070 1.00 94.56 79 ARG A N 1
ATOM 633 C CA . ARG A 1 79 ? 17.623 8.600 -15.376 1.00 94.56 79 ARG A CA 1
ATOM 634 C C . ARG A 1 79 ? 17.196 7.148 -15.548 1.00 94.56 79 ARG A C 1
ATOM 636 O O . ARG A 1 79 ? 17.826 6.461 -16.341 1.00 94.56 79 ARG A O 1
ATOM 643 N N . VAL A 1 80 ? 16.157 6.716 -14.834 1.00 96.31 80 VAL A N 1
ATOM 644 C CA . VAL A 1 80 ? 15.562 5.384 -14.999 1.00 96.31 80 VAL A CA 1
ATOM 645 C C . VAL A 1 80 ? 14.910 5.275 -16.373 1.00 96.31 80 VAL A C 1
ATOM 647 O O . VAL A 1 80 ? 15.302 4.402 -17.134 1.00 96.31 80 VAL A O 1
ATOM 650 N N . ALA A 1 81 ? 14.033 6.217 -16.730 1.00 95.00 81 ALA A N 1
ATOM 651 C CA . ALA A 1 81 ? 13.348 6.240 -18.024 1.00 95.00 81 ALA A CA 1
ATOM 652 C C . ALA A 1 81 ? 14.327 6.163 -19.199 1.00 95.00 81 ALA A C 1
ATOM 654 O O . ALA A 1 81 ? 14.185 5.349 -20.104 1.00 95.00 81 ALA A O 1
ATOM 655 N N . ARG A 1 82 ? 15.391 6.972 -19.141 1.00 96.12 82 ARG A N 1
ATOM 656 C CA . ARG A 1 82 ? 16.422 6.966 -20.177 1.00 96.12 82 ARG A CA 1
ATOM 657 C C . ARG A 1 82 ? 17.173 5.632 -20.255 1.00 96.12 82 ARG A C 1
ATOM 659 O O . ARG A 1 82 ? 17.477 5.194 -21.351 1.00 96.12 82 ARG A O 1
ATOM 666 N N . ALA A 1 83 ? 17.475 5.006 -19.118 1.00 96.44 83 ALA A N 1
ATOM 667 C CA . ALA A 1 83 ? 18.165 3.718 -19.101 1.00 96.44 83 ALA A CA 1
ATOM 668 C C . ALA A 1 83 ? 17.296 2.594 -19.688 1.00 96.44 83 ALA A C 1
ATOM 670 O O . ALA A 1 83 ? 17.819 1.756 -20.411 1.00 96.44 83 ALA A O 1
ATOM 671 N N . LEU A 1 84 ? 15.985 2.604 -19.416 1.00 94.81 84 LEU A N 1
ATOM 672 C CA . LEU A 1 84 ? 15.032 1.660 -20.012 1.00 94.81 84 LEU A CA 1
ATOM 673 C C . LEU A 1 84 ? 14.925 1.846 -21.530 1.00 94.81 84 LEU A C 1
ATOM 675 O O . LEU A 1 84 ? 14.944 0.871 -22.273 1.00 94.81 84 LEU A O 1
ATOM 679 N N . HIS A 1 85 ? 14.888 3.102 -21.982 1.00 92.81 85 HIS A N 1
ATOM 680 C CA . HIS A 1 85 ? 14.868 3.437 -23.404 1.00 92.81 85 HIS A CA 1
ATOM 681 C C . HIS A 1 85 ? 16.132 2.986 -24.138 1.00 92.81 85 HIS A C 1
ATOM 683 O O . HIS A 1 85 ? 16.039 2.296 -25.149 1.00 92.81 85 HIS A O 1
ATOM 689 N N . GLU A 1 86 ? 17.306 3.311 -23.590 1.00 93.81 86 GLU A N 1
ATOM 690 C CA . GLU A 1 86 ? 18.597 2.891 -24.148 1.00 93.81 86 GLU A CA 1
ATOM 691 C C . GLU A 1 86 ? 18.707 1.351 -24.224 1.00 93.81 86 GLU A C 1
ATOM 693 O O . GLU A 1 86 ? 19.263 0.829 -25.188 1.00 93.81 86 GLU A O 1
ATOM 698 N N . ASP A 1 87 ? 18.155 0.617 -23.249 1.00 93.69 87 ASP A N 1
ATOM 699 C CA . ASP A 1 87 ? 18.149 -0.853 -23.250 1.00 93.69 87 ASP A CA 1
ATOM 700 C C . ASP A 1 87 ? 17.205 -1.436 -24.303 1.00 93.69 87 ASP A C 1
ATOM 702 O O . ASP A 1 87 ? 17.617 -2.301 -25.068 1.00 93.69 87 ASP A O 1
ATOM 706 N N . ALA A 1 88 ? 15.978 -0.913 -24.418 1.00 89.00 88 ALA A N 1
ATOM 707 C CA . ALA A 1 88 ? 15.033 -1.344 -25.450 1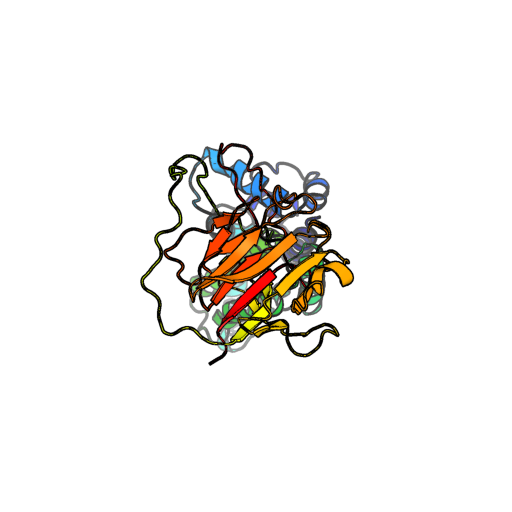.00 89.00 88 ALA A CA 1
ATOM 708 C C . ALA A 1 88 ? 15.603 -1.150 -26.865 1.00 89.00 88 ALA A C 1
ATOM 710 O O . ALA A 1 88 ? 15.539 -2.059 -27.695 1.00 89.00 88 ALA A O 1
ATOM 711 N N . GLU A 1 89 ? 16.198 0.019 -27.135 1.00 89.25 89 GLU A N 1
ATOM 712 C CA . GLU A 1 89 ? 16.836 0.321 -28.420 1.00 89.25 89 GLU A CA 1
ATOM 713 C C . GLU A 1 89 ? 18.027 -0.602 -28.695 1.00 89.25 89 GLU A C 1
ATOM 715 O O . GLU A 1 89 ? 18.177 -1.112 -29.812 1.00 89.25 89 GLU A O 1
ATOM 720 N N . GLN A 1 90 ? 18.870 -0.835 -27.684 1.00 89.69 90 GLN A N 1
ATOM 721 C CA . GLN A 1 90 ? 20.035 -1.704 -27.807 1.00 89.69 90 GLN A CA 1
ATOM 722 C C . GLN A 1 90 ? 19.617 -3.152 -28.090 1.00 89.69 90 GLN A C 1
ATOM 724 O O . GLN A 1 90 ? 20.098 -3.737 -29.063 1.00 89.69 90 GLN A O 1
ATOM 729 N N . THR A 1 91 ? 18.697 -3.710 -27.302 1.00 87.19 91 THR A N 1
ATOM 730 C CA . THR A 1 91 ? 18.192 -5.078 -27.477 1.00 87.19 91 THR A CA 1
ATOM 731 C C . THR A 1 91 ? 17.541 -5.250 -28.848 1.00 87.19 91 THR A C 1
ATOM 733 O O . THR A 1 91 ? 17.827 -6.226 -29.545 1.00 87.19 91 THR A O 1
ATOM 736 N N . ALA A 1 92 ? 16.746 -4.276 -29.307 1.00 82.81 92 ALA A N 1
ATOM 737 C CA . ALA A 1 92 ? 16.157 -4.319 -30.643 1.00 82.81 92 ALA A CA 1
ATOM 738 C C . ALA A 1 92 ? 17.224 -4.334 -31.754 1.00 82.81 92 ALA A C 1
ATOM 740 O O . ALA A 1 92 ? 17.146 -5.142 -32.685 1.00 82.81 92 ALA A O 1
ATOM 741 N N . CYS A 1 93 ? 18.256 -3.490 -31.648 1.00 84.25 93 CYS A N 1
ATOM 742 C CA . CYS A 1 93 ? 19.368 -3.474 -32.602 1.00 84.25 93 CYS A CA 1
ATOM 743 C C . CYS A 1 93 ? 20.153 -4.795 -32.616 1.00 84.25 93 CYS A C 1
ATOM 745 O O . CYS A 1 93 ? 20.507 -5.288 -33.691 1.00 84.25 93 CYS A O 1
ATOM 747 N N . GLU A 1 94 ? 20.425 -5.380 -31.449 1.00 84.69 94 GLU A N 1
ATOM 748 C CA . GLU A 1 94 ? 21.177 -6.634 -31.315 1.00 84.69 94 GLU A CA 1
ATOM 749 C C . GLU A 1 94 ? 20.397 -7.839 -31.861 1.00 84.69 94 GLU A C 1
ATOM 751 O O . GLU A 1 94 ? 20.960 -8.680 -32.574 1.00 84.69 94 GLU A O 1
ATOM 756 N N . LEU A 1 95 ? 19.088 -7.903 -31.605 1.00 79.00 95 LEU A N 1
ATOM 757 C CA . LEU A 1 95 ? 18.220 -8.948 -32.147 1.00 79.00 95 LEU A CA 1
ATOM 758 C C . LEU A 1 95 ? 18.143 -8.865 -33.675 1.00 79.00 95 LEU A C 1
ATOM 760 O O . LEU A 1 95 ? 18.424 -9.865 -34.345 1.00 79.00 95 LEU A O 1
ATOM 764 N N . MET A 1 96 ? 17.932 -7.666 -34.232 1.00 77.25 96 MET A N 1
ATOM 765 C CA . MET A 1 96 ? 17.985 -7.440 -35.682 1.00 77.25 96 MET A CA 1
ATOM 766 C C . MET A 1 96 ? 19.335 -7.848 -36.290 1.00 77.25 96 MET A C 1
ATOM 768 O O . MET A 1 96 ? 19.371 -8.554 -37.300 1.00 77.25 96 MET A O 1
ATOM 772 N N . ALA A 1 97 ? 20.453 -7.446 -35.677 1.00 80.12 97 ALA A N 1
ATOM 773 C CA . ALA A 1 97 ? 21.794 -7.757 -36.174 1.00 80.12 97 ALA A CA 1
ATOM 774 C C . ALA A 1 97 ? 22.127 -9.258 -36.113 1.00 80.12 97 ALA A C 1
ATOM 776 O O . ALA A 1 97 ? 22.860 -9.765 -36.963 1.00 80.12 97 ALA A O 1
ATOM 777 N N . SER A 1 98 ? 21.586 -9.977 -35.126 1.00 75.38 98 SER A N 1
ATOM 778 C CA . SER A 1 98 ? 21.796 -11.421 -34.964 1.00 75.38 98 SER A CA 1
ATOM 779 C C . SER A 1 98 ? 20.915 -12.285 -35.875 1.00 75.38 98 SER A C 1
ATOM 781 O O . SER A 1 98 ? 21.080 -13.505 -35.902 1.00 75.38 98 SER A O 1
ATOM 783 N N . GLY A 1 99 ? 19.979 -11.681 -36.620 1.00 67.31 99 GLY A N 1
ATOM 784 C CA . GLY A 1 99 ? 19.009 -12.401 -37.451 1.00 67.31 99 GLY A CA 1
ATOM 785 C C . GLY A 1 99 ? 18.034 -13.270 -36.646 1.00 67.31 99 GLY A C 1
ATOM 786 O O . GLY A 1 99 ? 17.274 -14.043 -37.233 1.00 67.31 99 GLY A O 1
ATOM 787 N N . ARG A 1 100 ? 18.053 -13.160 -35.310 1.00 63.75 100 ARG A N 1
ATOM 788 C CA . ARG A 1 100 ? 17.080 -13.778 -34.412 1.00 63.75 100 ARG A CA 1
ATOM 789 C C . ARG A 1 100 ? 15.852 -12.876 -34.407 1.00 63.75 100 ARG A C 1
ATOM 791 O O . ARG A 1 100 ? 15.885 -11.780 -33.862 1.00 63.75 100 ARG A O 1
ATOM 798 N N . GLY A 1 101 ? 14.778 -13.323 -35.054 1.00 59.41 101 GLY A N 1
ATOM 799 C CA . GLY A 1 101 ? 13.482 -12.667 -34.910 1.00 59.41 101 GLY A CA 1
ATOM 800 C C . GLY A 1 101 ? 13.007 -12.765 -33.460 1.00 59.41 101 GLY A C 1
ATOM 801 O O . GLY A 1 101 ? 13.263 -13.765 -32.790 1.00 59.41 101 GLY A O 1
ATOM 802 N N . PHE A 1 102 ? 12.287 -11.751 -32.996 1.00 59.81 102 PHE A N 1
ATOM 803 C CA . PHE A 1 102 ? 11.796 -11.647 -31.622 1.00 59.81 102 PHE A CA 1
ATOM 804 C C . PHE A 1 102 ? 10.933 -12.833 -31.145 1.00 59.81 102 PHE A C 1
ATOM 806 O O . PHE A 1 102 ? 10.837 -13.083 -29.955 1.00 59.81 102 PHE A O 1
ATOM 813 N N . LEU A 1 103 ? 10.361 -13.615 -32.067 1.00 58.19 103 LEU A N 1
ATOM 814 C CA . LEU A 1 103 ? 9.563 -14.814 -31.770 1.00 58.19 103 LEU A CA 1
ATOM 815 C C . LEU A 1 103 ? 10.396 -16.051 -31.383 1.00 58.19 103 LEU A C 1
ATOM 817 O O . LEU A 1 103 ? 9.830 -17.085 -31.034 1.00 58.19 103 LEU A O 1
ATOM 821 N N . ALA A 1 104 ? 11.724 -15.995 -31.523 1.00 61.41 104 ALA A N 1
ATOM 822 C CA . ALA A 1 104 ? 12.613 -17.136 -31.290 1.00 61.41 104 ALA A CA 1
ATOM 823 C C . ALA A 1 104 ? 13.276 -17.132 -29.902 1.00 61.41 104 ALA A C 1
ATOM 825 O O . ALA A 1 104 ? 13.998 -18.077 -29.578 1.00 61.41 104 ALA A O 1
ATOM 826 N N . VAL A 1 105 ? 13.077 -16.073 -29.115 1.00 73.12 105 VAL A N 1
ATOM 827 C CA . VAL A 1 105 ? 13.728 -15.851 -27.819 1.00 73.12 105 VAL A CA 1
ATOM 828 C C . VAL A 1 105 ? 12.719 -15.322 -26.804 1.00 73.12 105 VAL A C 1
ATOM 830 O O . VAL A 1 105 ? 11.758 -14.654 -27.173 1.00 73.12 105 VAL A O 1
ATOM 833 N N . ASP A 1 106 ? 12.942 -15.616 -25.527 1.00 80.38 106 ASP A N 1
ATOM 834 C CA . ASP A 1 106 ? 12.226 -14.955 -24.440 1.00 80.38 106 ASP A CA 1
ATOM 835 C C . ASP A 1 106 ? 12.806 -13.541 -24.280 1.00 80.38 106 ASP A C 1
ATOM 837 O O . ASP A 1 106 ? 13.977 -13.376 -23.937 1.00 80.38 106 ASP A O 1
ATOM 841 N N . LEU A 1 107 ? 12.012 -12.511 -24.583 1.00 81.31 107 LEU A N 1
ATOM 842 C CA . LEU A 1 107 ? 12.484 -11.124 -24.582 1.00 81.31 107 LEU A CA 1
ATOM 843 C C . LEU A 1 107 ? 12.977 -10.657 -23.217 1.00 81.31 107 LEU A C 1
ATOM 845 O O . LEU A 1 107 ? 13.893 -9.840 -23.140 1.00 81.31 107 LEU A O 1
ATOM 849 N N . TRP A 1 108 ? 12.416 -11.192 -22.138 1.00 86.75 108 TRP A N 1
ATOM 850 C CA . TRP A 1 108 ? 12.852 -10.836 -20.796 1.00 86.75 108 TRP A CA 1
ATOM 851 C C . TRP A 1 108 ? 14.242 -11.376 -20.461 1.00 86.75 108 TRP A C 1
ATOM 853 O O . TRP A 1 108 ? 14.895 -10.793 -19.603 1.00 86.75 108 TRP A O 1
ATOM 863 N N . ASP A 1 109 ? 14.713 -12.433 -21.129 1.00 86.88 109 ASP A N 1
ATOM 864 C CA . ASP A 1 109 ? 16.087 -12.924 -20.957 1.00 86.88 109 ASP A CA 1
ATOM 865 C C . ASP A 1 109 ? 17.114 -12.003 -21.641 1.00 86.88 109 ASP A C 1
ATOM 867 O O . ASP A 1 109 ? 18.281 -11.971 -21.247 1.00 86.88 109 ASP A O 1
ATOM 871 N N . GLU A 1 110 ? 16.686 -11.243 -22.653 1.00 87.69 110 GLU A N 1
ATOM 872 C CA . GLU A 1 110 ? 17.535 -10.310 -23.406 1.00 87.69 110 GLU A CA 1
ATOM 873 C C . GLU A 1 110 ? 17.472 -8.876 -22.828 1.00 87.69 110 GLU A C 1
ATOM 875 O O . GLU A 1 110 ? 18.416 -8.101 -22.986 1.00 87.69 110 GLU A O 1
ATOM 880 N N . LEU A 1 111 ? 16.388 -8.513 -22.131 1.00 90.31 111 LEU A N 1
ATOM 881 C CA . LEU A 1 111 ? 16.224 -7.214 -21.467 1.00 90.31 111 LEU A CA 1
ATOM 882 C C . LEU A 1 111 ? 16.884 -7.188 -20.088 1.00 90.31 111 LEU A C 1
ATOM 884 O O . LEU A 1 111 ? 16.729 -8.100 -19.271 1.00 90.31 111 LEU A O 1
ATOM 888 N N . ARG A 1 112 ? 17.524 -6.071 -19.731 1.00 94.06 112 ARG A N 1
ATOM 889 C CA . ARG A 1 112 ? 18.147 -5.916 -18.405 1.00 94.06 112 ARG A CA 1
ATOM 890 C C . ARG A 1 112 ? 17.135 -5.970 -17.271 1.00 94.06 112 ARG A C 1
ATOM 892 O O . ARG A 1 112 ? 17.484 -6.442 -16.192 1.00 94.06 112 ARG A O 1
ATOM 899 N N . VAL A 1 113 ? 15.898 -5.514 -17.491 1.00 92.00 113 VAL A N 1
ATOM 900 C CA . VAL A 1 113 ? 14.796 -5.596 -16.508 1.00 92.00 113 VAL A CA 1
ATOM 901 C C . VAL A 1 113 ? 14.382 -7.044 -16.212 1.00 92.00 113 VAL A C 1
ATOM 903 O O . VAL A 1 113 ? 13.759 -7.293 -15.180 1.00 92.00 113 VAL A O 1
ATOM 906 N N . GLY A 1 114 ? 14.828 -8.019 -17.011 1.00 90.62 114 GLY A N 1
ATOM 907 C CA . GLY A 1 114 ? 14.646 -9.453 -16.771 1.00 90.62 114 GLY A CA 1
ATOM 908 C C . GLY A 1 114 ? 15.018 -9.931 -15.366 1.00 90.62 114 GLY A C 1
ATOM 909 O O . GLY A 1 114 ? 14.477 -10.930 -14.894 1.00 90.62 114 GLY A O 1
ATOM 910 N N . PHE A 1 115 ? 15.844 -9.180 -14.619 1.00 93.44 115 PHE A N 1
ATOM 911 C CA . PHE A 1 115 ? 16.104 -9.455 -13.199 1.00 93.44 115 PHE A CA 1
ATOM 912 C C . PHE A 1 115 ? 14.823 -9.546 -12.346 1.00 93.44 115 PHE A C 1
ATOM 914 O O . PHE A 1 115 ? 14.845 -10.190 -11.299 1.00 93.44 115 PHE A O 1
ATOM 921 N N . VAL A 1 116 ? 13.707 -8.937 -12.765 1.00 90.75 116 VAL A N 1
ATOM 922 C CA . VAL A 1 116 ? 12.407 -9.029 -12.075 1.00 90.75 116 VAL A CA 1
ATOM 923 C C . VAL A 1 116 ? 11.851 -10.464 -12.087 1.00 90.75 116 VAL A C 1
ATOM 925 O O . VAL A 1 116 ? 11.081 -10.831 -11.196 1.00 90.75 116 VAL A O 1
ATOM 928 N N . ARG A 1 117 ? 12.278 -11.313 -13.033 1.00 89.81 117 ARG A N 1
ATOM 929 C CA . ARG A 1 117 ? 11.953 -12.751 -13.094 1.00 89.81 117 ARG A CA 1
ATOM 930 C C . ARG A 1 117 ? 12.918 -13.632 -12.299 1.00 89.81 117 ARG A C 1
ATOM 932 O O . ARG A 1 117 ? 12.602 -14.791 -12.036 1.00 89.81 117 ARG A O 1
ATOM 939 N N . ASP A 1 118 ? 14.068 -13.105 -11.876 1.00 92.62 118 ASP A N 1
ATOM 940 C CA . ASP A 1 118 ? 15.047 -13.866 -11.099 1.00 92.62 118 ASP A CA 1
ATOM 941 C C . ASP A 1 118 ? 14.445 -14.276 -9.743 1.00 92.62 118 ASP A C 1
ATOM 943 O O . ASP A 1 118 ? 14.064 -13.440 -8.919 1.00 92.62 118 ASP A O 1
ATOM 947 N N . ALA A 1 119 ? 14.393 -15.584 -9.483 1.00 92.50 119 ALA A N 1
ATOM 948 C CA . ALA A 1 119 ? 13.843 -16.143 -8.250 1.00 92.50 119 ALA A CA 1
ATOM 949 C C . ALA A 1 119 ? 14.549 -15.627 -6.982 1.00 92.50 119 ALA A C 1
ATOM 951 O O . ALA A 1 119 ? 13.926 -15.506 -5.924 1.00 92.50 119 ALA A O 1
ATOM 952 N N . SER A 1 120 ? 15.845 -15.317 -7.065 1.00 94.06 120 SER A N 1
ATOM 953 C CA . SER A 1 120 ? 16.618 -14.743 -5.964 1.00 94.06 120 SER A CA 1
ATOM 954 C C . SER A 1 120 ? 16.234 -13.290 -5.693 1.00 94.06 120 SER A C 1
ATOM 956 O O . SER A 1 120 ? 16.105 -12.909 -4.526 1.00 94.06 120 SER A O 1
ATOM 958 N N . PHE A 1 121 ? 15.984 -12.504 -6.747 1.00 95.00 121 PHE A N 1
ATOM 959 C CA . PHE A 1 121 ? 15.454 -11.152 -6.619 1.00 95.00 121 PHE A CA 1
ATOM 960 C C . PHE A 1 121 ? 14.042 -11.188 -6.044 1.00 95.00 121 PHE A C 1
ATOM 962 O O . PHE A 1 121 ? 13.810 -10.549 -5.023 1.00 95.00 121 PHE A O 1
ATOM 969 N N . ARG A 1 122 ? 13.132 -11.977 -6.631 1.00 93.25 122 ARG A N 1
ATOM 970 C CA . ARG A 1 122 ? 11.737 -12.086 -6.173 1.00 93.25 122 ARG A CA 1
ATOM 971 C C . ARG A 1 122 ? 11.643 -12.470 -4.702 1.00 93.25 122 ARG A C 1
ATOM 973 O O . ARG A 1 122 ? 10.911 -11.830 -3.957 1.00 93.25 122 ARG A O 1
ATOM 980 N N . ARG A 1 123 ? 12.439 -13.450 -4.259 1.00 91.50 123 ARG A N 1
ATOM 981 C CA . ARG A 1 123 ? 12.505 -13.835 -2.841 1.00 91.50 123 ARG A CA 1
ATOM 982 C C . ARG A 1 123 ? 13.012 -12.689 -1.967 1.00 91.50 123 ARG A C 1
ATOM 984 O O . ARG A 1 123 ? 12.327 -12.288 -1.041 1.00 91.50 123 ARG A O 1
ATOM 991 N N . ALA A 1 124 ? 14.180 -12.124 -2.281 1.00 93.62 124 ALA A N 1
ATOM 992 C CA . ALA A 1 124 ? 14.773 -11.070 -1.457 1.00 93.62 124 ALA A CA 1
ATOM 993 C C . ALA A 1 124 ? 13.932 -9.783 -1.431 1.00 93.62 124 ALA A C 1
ATOM 995 O O . ALA A 1 124 ? 13.912 -9.076 -0.425 1.00 93.62 124 ALA A O 1
ATOM 996 N N . PHE A 1 125 ? 13.272 -9.459 -2.542 1.00 93.56 125 PHE A N 1
ATOM 997 C CA . PHE A 1 125 ? 12.372 -8.321 -2.649 1.00 93.56 125 PHE A CA 1
ATOM 998 C C . PHE A 1 125 ? 11.061 -8.591 -1.911 1.00 93.56 125 PHE A C 1
ATOM 1000 O O . PHE A 1 125 ? 10.626 -7.721 -1.169 1.00 93.56 125 PHE A O 1
ATOM 1007 N N . GLY A 1 126 ? 10.493 -9.795 -2.029 1.00 89.12 126 GLY A N 1
ATOM 1008 C CA . GLY A 1 126 ? 9.320 -10.230 -1.270 1.00 89.12 126 GLY A CA 1
ATOM 1009 C C . GLY A 1 126 ? 9.545 -10.182 0.240 1.00 89.12 126 GLY A C 1
ATOM 1010 O O . GLY A 1 126 ? 8.818 -9.475 0.929 1.00 89.12 126 GLY A O 1
ATOM 1011 N N . ASP A 1 127 ? 10.619 -10.799 0.741 1.00 86.00 127 ASP A N 1
ATOM 1012 C CA . ASP A 1 127 ? 10.990 -10.754 2.165 1.00 86.00 127 ASP A CA 1
ATOM 1013 C C . ASP A 1 127 ? 11.163 -9.301 2.656 1.00 86.00 127 ASP A C 1
ATOM 1015 O O . ASP A 1 127 ? 10.811 -8.943 3.782 1.00 86.00 127 ASP A O 1
ATOM 1019 N N . ALA A 1 128 ? 11.720 -8.433 1.803 1.00 89.12 128 ALA A N 1
ATOM 1020 C CA . ALA A 1 128 ? 11.903 -7.023 2.118 1.00 89.12 128 ALA A CA 1
ATOM 1021 C C . ALA A 1 128 ? 10.586 -6.234 2.089 1.00 89.12 128 ALA A C 1
ATOM 1023 O O . ALA A 1 128 ? 10.419 -5.337 2.910 1.00 89.12 128 ALA A O 1
ATOM 1024 N N . LEU A 1 129 ? 9.662 -6.562 1.183 1.00 85.12 129 LEU A N 1
ATOM 1025 C CA . LEU A 1 129 ? 8.313 -6.002 1.140 1.00 85.12 129 LEU A CA 1
ATOM 1026 C C . LEU A 1 129 ? 7.524 -6.399 2.389 1.00 85.12 129 LEU A C 1
ATOM 1028 O O . LEU A 1 129 ? 6.917 -5.532 3.010 1.00 85.12 129 LEU A O 1
ATOM 1032 N N . GLU A 1 130 ? 7.589 -7.660 2.816 1.00 80.31 130 GLU A N 1
ATOM 1033 C CA . GLU A 1 130 ? 6.984 -8.129 4.070 1.00 80.31 130 GLU A CA 1
ATOM 1034 C C . GLU A 1 130 ? 7.568 -7.397 5.284 1.00 80.31 130 GLU A C 1
ATOM 1036 O O . GLU A 1 130 ? 6.822 -6.880 6.117 1.00 80.31 130 GLU A O 1
ATOM 1041 N N . ALA A 1 131 ? 8.899 -7.277 5.358 1.00 78.06 131 ALA A N 1
ATOM 1042 C CA . ALA A 1 131 ? 9.585 -6.557 6.433 1.00 78.06 131 ALA A CA 1
ATOM 1043 C C . ALA A 1 131 ? 9.288 -5.046 6.440 1.00 78.06 131 ALA A C 1
ATOM 1045 O O . ALA A 1 131 ? 9.303 -4.408 7.498 1.00 78.06 131 ALA A O 1
ATOM 1046 N N . ASP A 1 132 ? 9.030 -4.472 5.266 1.00 76.88 132 ASP A N 1
ATOM 1047 C CA . ASP A 1 132 ? 8.608 -3.084 5.103 1.00 76.88 132 ASP A CA 1
ATOM 1048 C C . ASP A 1 132 ? 7.092 -2.909 5.340 1.00 76.88 132 ASP A C 1
ATOM 1050 O O . ASP A 1 132 ? 6.673 -1.777 5.598 1.00 76.88 132 ASP A O 1
ATOM 1054 N N . GLY A 1 133 ? 6.316 -4.008 5.347 1.00 68.81 133 GLY A N 1
ATOM 1055 C CA . GLY A 1 133 ? 4.938 -4.146 5.842 1.00 68.81 133 GLY A CA 1
ATOM 1056 C C . GLY A 1 133 ? 3.853 -4.560 4.825 1.00 68.81 133 GLY A C 1
ATOM 1057 O O . GLY A 1 133 ? 2.669 -4.418 5.126 1.00 68.81 133 GLY A O 1
ATOM 1058 N N . LEU A 1 134 ? 4.209 -5.049 3.634 1.00 66.38 134 LEU A N 1
ATOM 1059 C CA . LEU A 1 134 ? 3.289 -5.457 2.552 1.00 66.38 134 LEU A CA 1
ATOM 1060 C C . LEU A 1 134 ? 2.930 -6.966 2.598 1.00 66.38 134 LEU A C 1
ATOM 1062 O O . LEU A 1 134 ? 2.820 -7.616 1.562 1.00 66.38 134 LEU A O 1
ATOM 1066 N N . ALA A 1 135 ? 2.796 -7.558 3.790 1.00 54.31 135 ALA A N 1
ATOM 1067 C CA . ALA A 1 135 ? 2.754 -9.020 3.938 1.00 54.31 135 ALA A CA 1
ATOM 1068 C C . ALA A 1 135 ? 1.486 -9.708 3.385 1.00 54.31 135 ALA A C 1
ATOM 1070 O O . ALA A 1 135 ? 1.565 -10.823 2.878 1.00 54.31 135 ALA A O 1
ATOM 1071 N N . ASP A 1 136 ? 0.326 -9.046 3.417 1.00 51.00 136 ASP A N 1
ATOM 1072 C CA . ASP A 1 136 ? -0.964 -9.711 3.158 1.00 51.00 136 ASP A CA 1
ATOM 1073 C C . ASP A 1 136 ? -1.378 -9.786 1.672 1.00 51.00 136 ASP A C 1
ATOM 1075 O O . ASP A 1 136 ? -2.393 -10.414 1.348 1.00 51.00 136 ASP A O 1
ATOM 1079 N N . ASP A 1 137 ? -0.609 -9.163 0.769 1.00 59.91 137 ASP A N 1
ATOM 1080 C CA . ASP A 1 137 ? -0.943 -9.034 -0.662 1.00 59.91 137 ASP A CA 1
ATOM 1081 C C . ASP A 1 137 ? 0.227 -9.376 -1.604 1.00 59.91 137 ASP A C 1
ATOM 1083 O O . ASP A 1 137 ? 0.218 -9.037 -2.787 1.00 59.91 137 ASP A O 1
ATOM 1087 N N . LEU A 1 138 ? 1.263 -10.052 -1.092 1.00 71.00 138 LEU A N 1
ATOM 1088 C CA . LEU A 1 138 ? 2.468 -10.351 -1.871 1.00 71.00 138 LEU A CA 1
ATOM 1089 C C . LEU A 1 138 ? 2.174 -11.265 -3.074 1.00 71.00 138 LEU A C 1
ATOM 1091 O O . LEU A 1 138 ? 2.758 -11.088 -4.140 1.00 71.00 138 LEU A O 1
ATOM 1095 N N . ALA A 1 139 ? 1.250 -12.218 -2.922 1.00 70.38 139 ALA A N 1
ATOM 1096 C CA . ALA A 1 139 ? 0.834 -13.101 -4.012 1.00 70.38 139 ALA A CA 1
ATOM 1097 C C . ALA A 1 139 ? 0.138 -12.326 -5.141 1.00 70.38 139 ALA A C 1
ATOM 1099 O O . ALA A 1 139 ? 0.515 -12.478 -6.299 1.00 70.38 139 ALA A O 1
ATOM 1100 N N . SER A 1 140 ? -0.826 -11.456 -4.818 1.00 66.25 140 SER A N 1
ATOM 1101 C CA . SER A 1 140 ? -1.517 -10.644 -5.828 1.00 66.25 140 SER A CA 1
ATOM 1102 C C . SER A 1 140 ? -0.588 -9.606 -6.454 1.00 66.25 140 SER A C 1
ATOM 1104 O O . SER A 1 140 ? -0.704 -9.337 -7.644 1.00 66.25 140 SER A O 1
ATOM 1106 N N . PHE A 1 141 ? 0.370 -9.063 -5.693 1.00 78.81 141 PHE A N 1
ATOM 1107 C CA . PHE A 1 141 ? 1.425 -8.213 -6.245 1.00 78.81 141 PHE A CA 1
ATOM 1108 C C . PHE A 1 141 ? 2.229 -8.950 -7.319 1.00 78.81 141 PHE A C 1
ATOM 1110 O O . PHE A 1 141 ? 2.394 -8.427 -8.418 1.00 78.81 141 PHE A O 1
ATOM 1117 N N . TRP A 1 142 ? 2.706 -10.164 -7.028 1.00 81.44 142 TRP A N 1
ATOM 1118 C CA . TRP A 1 142 ? 3.455 -10.934 -8.019 1.00 81.44 142 TRP A CA 1
ATOM 1119 C C . TRP A 1 142 ? 2.594 -11.349 -9.207 1.00 81.44 142 TRP A C 1
ATOM 1121 O O . TRP A 1 142 ? 3.102 -11.308 -10.317 1.00 81.44 142 TRP A O 1
ATOM 1131 N N . HIS A 1 143 ? 1.307 -11.645 -9.006 1.00 74.44 143 HIS A N 1
ATOM 1132 C CA . HIS A 1 143 ? 0.377 -11.863 -10.115 1.00 74.44 143 HIS A CA 1
ATOM 1133 C C . HIS A 1 143 ? 0.237 -10.629 -11.010 1.00 74.44 143 HIS A C 1
ATOM 1135 O O . HIS A 1 143 ? 0.368 -10.759 -12.218 1.00 74.44 143 HIS A O 1
ATOM 1141 N N . ALA A 1 144 ? 0.070 -9.434 -10.440 1.00 68.31 144 ALA A N 1
ATOM 1142 C CA . ALA A 1 144 ? 0.005 -8.201 -11.224 1.00 68.31 144 ALA A CA 1
ATOM 1143 C C . ALA A 1 144 ? 1.319 -7.923 -11.974 1.00 68.31 144 ALA A C 1
ATOM 1145 O O . ALA A 1 144 ? 1.303 -7.471 -13.113 1.00 68.31 144 ALA A O 1
ATOM 1146 N N . VAL A 1 145 ? 2.471 -8.220 -11.360 1.00 78.69 145 VAL A N 1
ATOM 1147 C CA . VAL A 1 145 ? 3.765 -8.149 -12.056 1.00 78.69 145 VAL A CA 1
ATOM 1148 C C . VAL A 1 145 ? 3.834 -9.188 -13.174 1.00 78.69 145 VAL A C 1
ATOM 1150 O O . VAL A 1 145 ? 4.310 -8.865 -14.252 1.00 78.69 145 VAL A O 1
ATOM 1153 N N . ASP A 1 146 ? 3.370 -10.415 -12.948 1.00 78.62 146 ASP A N 1
ATOM 1154 C CA . ASP A 1 146 ? 3.346 -11.464 -13.969 1.00 78.62 146 ASP A CA 1
ATOM 1155 C C . ASP A 1 146 ? 2.416 -11.097 -15.143 1.00 78.62 146 ASP A C 1
ATOM 1157 O O . ASP A 1 146 ? 2.773 -11.378 -16.284 1.00 78.62 146 ASP A O 1
ATOM 1161 N N . ASP A 1 147 ? 1.301 -10.400 -14.900 1.00 73.81 147 ASP A N 1
ATOM 1162 C CA . ASP A 1 147 ? 0.419 -9.870 -15.951 1.00 73.81 147 ASP A CA 1
ATOM 1163 C C . ASP A 1 147 ? 1.135 -8.820 -16.825 1.00 73.81 147 ASP A C 1
ATOM 1165 O O . ASP A 1 147 ? 1.032 -8.859 -18.051 1.00 73.81 147 ASP A O 1
ATOM 1169 N N . GLU A 1 148 ? 1.920 -7.921 -16.218 1.00 71.62 148 GLU A N 1
ATOM 1170 C CA . GLU A 1 148 ? 2.768 -6.959 -16.948 1.00 71.62 148 GLU A CA 1
ATOM 1171 C C . GLU A 1 148 ? 3.881 -7.667 -17.738 1.00 71.62 148 GLU A C 1
ATOM 1173 O O . GLU A 1 148 ? 4.220 -7.274 -18.855 1.00 71.62 148 GLU A O 1
ATOM 1178 N N . LEU A 1 149 ? 4.456 -8.739 -17.183 1.00 74.69 149 LEU A N 1
ATOM 1179 C CA . LEU A 1 149 ? 5.473 -9.534 -17.876 1.00 74.69 149 LEU A CA 1
ATOM 1180 C C . LEU A 1 149 ? 4.880 -10.300 -19.067 1.00 74.69 149 LEU A C 1
ATOM 1182 O O . LEU A 1 149 ? 5.535 -10.411 -20.108 1.00 74.69 149 LEU A O 1
ATOM 1186 N N . ALA A 1 150 ? 3.634 -10.757 -18.947 1.00 77.19 150 ALA A N 1
ATOM 1187 C CA . ALA A 1 150 ? 2.918 -11.458 -20.004 1.00 77.19 150 ALA A CA 1
ATOM 1188 C C . ALA A 1 150 ? 2.632 -10.574 -21.233 1.00 77.19 150 ALA A C 1
ATOM 1190 O O . ALA A 1 150 ? 2.357 -11.110 -22.305 1.00 77.19 150 ALA A O 1
ATOM 1191 N N . LEU A 1 151 ? 2.756 -9.241 -21.135 1.00 72.44 151 LEU A N 1
ATOM 1192 C CA . LEU A 1 151 ? 2.638 -8.339 -22.290 1.00 72.44 151 LEU A CA 1
ATOM 1193 C C . LEU A 1 151 ? 3.650 -8.656 -23.397 1.00 72.44 151 LEU A C 1
ATOM 1195 O O . LEU A 1 151 ? 3.351 -8.439 -24.567 1.00 72.44 151 LEU A O 1
ATOM 1199 N N . LEU A 1 152 ? 4.831 -9.179 -23.048 1.00 71.88 152 LEU A N 1
ATOM 1200 C CA . LEU A 1 152 ? 5.841 -9.591 -24.029 1.00 71.88 152 LEU A CA 1
ATOM 1201 C C . LEU A 1 152 ? 5.745 -11.078 -24.402 1.00 71.88 152 LEU A C 1
ATOM 1203 O O . LEU A 1 152 ? 6.367 -11.497 -25.382 1.00 71.88 152 LEU A O 1
ATOM 1207 N N . ASP A 1 153 ? 4.927 -11.862 -23.693 1.00 68.06 153 ASP A N 1
ATOM 1208 C CA . ASP A 1 153 ? 4.701 -13.278 -23.980 1.00 68.06 153 ASP A CA 1
ATOM 1209 C C . ASP A 1 153 ? 3.776 -13.419 -25.200 1.00 68.06 153 ASP A C 1
ATOM 1211 O O . ASP A 1 153 ? 2.551 -13.475 -25.110 1.00 68.06 153 ASP A O 1
ATOM 1215 N N . GLY A 1 154 ? 4.383 -13.470 -26.387 1.00 55.12 154 GLY A N 1
ATOM 1216 C CA . GLY A 1 154 ? 3.669 -13.602 -27.660 1.00 55.12 154 GLY A CA 1
ATOM 1217 C C . GLY A 1 154 ? 3.404 -12.282 -28.388 1.00 55.12 154 GLY A C 1
ATOM 1218 O O . GLY A 1 154 ? 2.760 -12.299 -29.440 1.00 55.12 154 GLY A O 1
ATOM 1219 N N . ALA A 1 155 ? 3.927 -11.158 -27.888 1.00 54.62 155 ALA A N 1
ATOM 1220 C CA . ALA A 1 155 ? 3.968 -9.919 -28.654 1.00 54.62 155 ALA A CA 1
ATOM 1221 C C . ALA A 1 155 ? 4.920 -10.054 -29.852 1.00 54.62 155 ALA A C 1
ATOM 1223 O O . ALA A 1 155 ? 6.053 -10.527 -29.738 1.00 54.62 155 ALA A O 1
ATOM 1224 N N . PHE A 1 156 ? 4.469 -9.598 -31.022 1.00 51.25 156 PHE A N 1
ATOM 1225 C CA . PHE A 1 156 ? 5.364 -9.337 -32.144 1.00 51.25 156 PHE A CA 1
ATOM 1226 C C . PHE A 1 156 ? 6.165 -8.081 -31.798 1.00 51.25 156 PHE A C 1
ATOM 1228 O O . PHE A 1 156 ? 5.646 -6.974 -31.897 1.00 51.25 156 PHE A O 1
ATOM 1235 N N . ALA A 1 157 ? 7.417 -8.236 -31.373 1.00 51.09 157 ALA A N 1
ATOM 1236 C CA . ALA A 1 157 ? 8.276 -7.112 -30.993 1.00 51.09 157 ALA A CA 1
ATOM 1237 C C . ALA A 1 157 ? 8.865 -6.339 -32.186 1.00 51.09 157 ALA A C 1
ATOM 1239 O O . ALA A 1 157 ? 9.998 -5.866 -32.162 1.00 51.09 157 ALA A O 1
ATOM 1240 N N . ASP A 1 158 ? 8.038 -6.136 -33.206 1.00 56.38 158 ASP A N 1
ATOM 1241 C CA . ASP A 1 158 ? 8.269 -5.101 -34.210 1.00 56.38 158 ASP A CA 1
ATOM 1242 C C . ASP A 1 158 ? 7.966 -3.703 -33.629 1.00 56.38 158 ASP A C 1
ATOM 1244 O O . ASP A 1 158 ? 8.239 -2.690 -34.274 1.00 56.38 158 ASP A O 1
ATOM 1248 N N . ASP A 1 159 ? 7.416 -3.645 -32.410 1.00 70.50 159 ASP A N 1
ATOM 1249 C CA . ASP A 1 159 ? 7.040 -2.422 -31.720 1.00 70.50 159 ASP A CA 1
ATOM 1250 C C . ASP A 1 159 ? 7.844 -2.207 -30.427 1.00 70.50 159 ASP A C 1
ATOM 1252 O O . ASP A 1 159 ? 7.578 -2.782 -29.367 1.00 70.50 159 ASP A O 1
ATOM 1256 N N . ILE A 1 160 ? 8.847 -1.333 -30.529 1.00 77.31 160 ILE A N 1
ATOM 1257 C CA . ILE A 1 160 ? 9.657 -0.864 -29.401 1.00 77.31 160 ILE A CA 1
ATOM 1258 C C . ILE A 1 160 ? 8.806 -0.170 -28.327 1.00 77.31 160 ILE A C 1
ATOM 1260 O O . ILE A 1 160 ? 9.206 -0.163 -27.162 1.00 77.31 160 ILE A O 1
ATOM 1264 N N . GLU A 1 161 ? 7.637 0.378 -28.680 1.00 81.00 161 GLU A N 1
ATOM 1265 C CA . GLU A 1 161 ? 6.730 1.012 -27.720 1.00 81.00 161 GLU A CA 1
ATOM 1266 C C . GLU A 1 161 ? 6.155 -0.026 -26.752 1.00 81.00 161 GLU A C 1
ATOM 1268 O O . GLU A 1 161 ? 6.217 0.186 -25.543 1.00 81.00 161 GLU A O 1
ATOM 1273 N N . THR A 1 162 ? 5.733 -1.192 -27.248 1.00 78.94 162 THR A N 1
ATOM 1274 C CA . THR A 1 162 ? 5.279 -2.320 -26.414 1.00 78.94 162 THR A CA 1
ATOM 1275 C C . THR A 1 162 ? 6.386 -2.830 -25.473 1.00 78.94 162 THR A C 1
ATOM 1277 O O . THR A 1 162 ? 6.151 -3.059 -24.284 1.00 78.94 162 THR A O 1
ATOM 1280 N N . VAL A 1 163 ? 7.628 -2.961 -25.965 1.00 81.69 163 VAL A N 1
ATOM 1281 C CA . VAL A 1 163 ? 8.791 -3.352 -25.134 1.00 81.69 163 VAL A CA 1
ATOM 1282 C C . VAL A 1 163 ? 9.068 -2.315 -24.046 1.00 81.69 163 VAL A C 1
ATOM 1284 O O . VAL A 1 163 ? 9.402 -2.659 -22.907 1.00 81.69 163 VAL A O 1
ATOM 1287 N N . MET A 1 164 ? 8.930 -1.037 -24.384 1.00 86.00 164 MET A N 1
ATOM 1288 C CA . MET A 1 164 ? 9.078 0.052 -23.431 1.00 86.00 164 MET A CA 1
ATOM 1289 C C . MET A 1 164 ? 7.971 0.063 -22.381 1.00 86.00 164 MET A C 1
ATOM 1291 O O . MET A 1 164 ? 8.269 0.230 -21.198 1.00 86.00 164 MET A O 1
ATOM 1295 N N . GLU A 1 165 ? 6.720 -0.123 -22.792 1.00 83.62 165 GLU A N 1
ATOM 1296 C CA . GLU A 1 165 ? 5.559 -0.151 -21.905 1.00 83.62 165 GLU A CA 1
ATOM 1297 C C . GLU A 1 165 ? 5.712 -1.245 -20.844 1.00 83.62 165 GLU A C 1
ATOM 1299 O O . GLU A 1 165 ? 5.651 -0.944 -19.652 1.00 83.62 165 GLU A O 1
ATOM 1304 N N . ALA A 1 166 ? 6.048 -2.470 -21.253 1.00 82.69 166 ALA A N 1
ATOM 1305 C CA . ALA A 1 166 ? 6.218 -3.592 -20.331 1.00 82.69 166 ALA A CA 1
ATOM 1306 C C . ALA A 1 166 ? 7.380 -3.380 -19.337 1.00 82.69 166 ALA A C 1
ATOM 1308 O O . ALA A 1 166 ? 7.245 -3.625 -18.134 1.00 82.69 166 ALA A O 1
ATOM 1309 N N . GLN A 1 167 ? 8.531 -2.874 -19.803 1.00 88.81 167 GLN A N 1
ATOM 1310 C CA . GLN A 1 167 ? 9.658 -2.553 -18.915 1.00 88.81 167 GLN A CA 1
ATOM 1311 C C . GLN A 1 167 ? 9.297 -1.468 -17.897 1.00 88.81 167 GLN A C 1
ATOM 1313 O O . GLN A 1 167 ? 9.646 -1.574 -16.715 1.00 88.81 167 GLN A O 1
ATOM 1318 N N . CYS A 1 168 ? 8.605 -0.422 -18.353 1.00 89.44 168 CYS A N 1
ATOM 1319 C CA . CYS A 1 168 ? 8.133 0.655 -17.498 1.00 89.44 168 CYS A CA 1
ATOM 1320 C C . CYS A 1 168 ? 7.114 0.146 -16.475 1.00 89.44 168 CYS A C 1
ATOM 1322 O O . CYS A 1 168 ? 7.254 0.476 -15.299 1.00 89.44 168 CYS A O 1
ATOM 1324 N N . GLY A 1 169 ? 6.160 -0.695 -16.882 1.00 83.81 169 GLY A N 1
ATOM 1325 C CA . GLY A 1 169 ? 5.166 -1.318 -16.004 1.00 83.81 169 GLY A CA 1
ATOM 1326 C C . GLY A 1 169 ? 5.817 -2.112 -14.870 1.00 83.81 169 GLY A C 1
ATOM 1327 O O . GLY A 1 169 ? 5.594 -1.816 -13.691 1.00 83.81 169 GLY A O 1
ATOM 1328 N N . ALA A 1 170 ? 6.730 -3.032 -15.200 1.00 86.88 170 ALA A N 1
ATOM 1329 C CA . ALA A 1 170 ? 7.441 -3.851 -14.213 1.00 86.88 170 ALA A CA 1
ATOM 1330 C C . ALA A 1 170 ? 8.267 -3.013 -13.215 1.00 86.88 170 ALA A C 1
ATOM 1332 O O . ALA A 1 170 ? 8.247 -3.254 -11.999 1.00 86.88 170 ALA A O 1
ATOM 1333 N N . VAL A 1 171 ? 8.994 -2.003 -13.708 1.00 92.31 171 VAL A N 1
ATOM 1334 C CA . VAL A 1 171 ? 9.792 -1.105 -12.860 1.00 92.31 171 VAL A CA 1
ATOM 1335 C C . VAL A 1 171 ? 8.904 -0.222 -11.986 1.00 92.31 171 VAL A C 1
ATOM 1337 O O . VAL A 1 171 ? 9.169 -0.100 -10.785 1.00 92.31 171 VAL A O 1
ATOM 1340 N N . ALA A 1 172 ? 7.854 0.370 -12.555 1.00 88.50 172 ALA A N 1
ATOM 1341 C CA . ALA A 1 172 ? 6.918 1.223 -11.833 1.00 88.50 172 ALA A CA 1
ATOM 1342 C C . ALA A 1 172 ? 6.215 0.438 -10.720 1.00 88.50 172 ALA A C 1
ATOM 1344 O O . ALA A 1 172 ? 6.158 0.922 -9.589 1.00 88.50 172 ALA A O 1
ATOM 1345 N N . ALA A 1 173 ? 5.778 -0.796 -10.990 1.00 83.94 173 ALA A N 1
ATOM 1346 C CA . ALA A 1 173 ? 5.173 -1.680 -9.997 1.00 83.94 173 ALA A CA 1
ATOM 1347 C C . ALA A 1 173 ? 6.121 -1.957 -8.819 1.00 83.94 173 ALA A C 1
ATOM 1349 O O . ALA A 1 173 ? 5.730 -1.814 -7.658 1.00 83.94 173 ALA A O 1
ATOM 1350 N N . CYS A 1 174 ? 7.392 -2.277 -9.090 1.00 90.38 174 CYS A N 1
ATOM 1351 C CA . CYS A 1 174 ? 8.378 -2.538 -8.038 1.00 90.38 174 CYS A CA 1
ATOM 1352 C C . CYS A 1 174 ? 8.695 -1.280 -7.210 1.00 90.38 174 CYS A C 1
ATOM 1354 O O . CYS A 1 174 ? 8.765 -1.342 -5.980 1.00 90.38 174 CYS A O 1
ATOM 1356 N N . VAL A 1 175 ? 8.868 -0.122 -7.855 1.00 90.62 175 VAL A N 1
ATOM 1357 C CA . VAL A 1 175 ? 9.117 1.150 -7.154 1.00 90.62 175 VAL A CA 1
ATOM 1358 C C . VAL A 1 175 ? 7.911 1.533 -6.307 1.00 90.62 175 VAL A C 1
ATOM 1360 O O . VAL A 1 175 ? 8.074 1.852 -5.126 1.00 90.62 175 VAL A O 1
ATOM 1363 N N . PHE A 1 176 ? 6.713 1.449 -6.880 1.00 84.94 176 PHE A N 1
ATOM 1364 C CA . PHE A 1 176 ? 5.470 1.732 -6.183 1.00 84.94 176 PHE A CA 1
ATOM 1365 C C . PHE A 1 176 ? 5.308 0.823 -4.965 1.00 84.94 176 PHE A C 1
ATOM 1367 O O . PHE A 1 176 ? 5.181 1.339 -3.859 1.00 84.94 176 PHE A O 1
ATOM 1374 N N . ALA A 1 177 ? 5.421 -0.499 -5.120 1.00 81.94 177 ALA A N 1
ATOM 1375 C CA . ALA A 1 177 ? 5.316 -1.453 -4.014 1.00 81.94 177 ALA A CA 1
ATOM 1376 C C . ALA A 1 177 ? 6.359 -1.190 -2.915 1.00 81.94 177 ALA A C 1
ATOM 1378 O O . ALA A 1 177 ? 6.036 -1.203 -1.728 1.00 81.94 177 ALA A O 1
ATOM 1379 N N . SER A 1 178 ? 7.595 -0.850 -3.296 1.00 87.81 178 SER A N 1
ATOM 1380 C CA . SER A 1 178 ? 8.675 -0.573 -2.342 1.00 87.81 178 SER A CA 1
ATOM 1381 C C . SER A 1 178 ? 8.454 0.665 -1.463 1.00 87.81 178 SER A C 1
ATOM 1383 O O . SER A 1 178 ? 9.090 0.808 -0.416 1.00 87.81 178 SER A O 1
ATOM 1385 N N . LEU A 1 179 ? 7.570 1.570 -1.895 1.00 80.38 179 LEU A N 1
ATOM 1386 C CA . LEU A 1 179 ? 7.278 2.853 -1.250 1.00 80.38 179 LEU A CA 1
ATOM 1387 C C . LEU A 1 179 ? 5.812 3.007 -0.838 1.00 80.38 179 LEU A C 1
ATOM 1389 O O . LEU A 1 179 ? 5.481 3.933 -0.094 1.00 80.38 179 LEU A O 1
ATOM 1393 N N . ALA A 1 180 ? 4.949 2.076 -1.244 1.00 67.62 180 ALA A N 1
ATOM 1394 C CA . ALA A 1 180 ? 3.619 1.889 -0.681 1.00 67.62 180 ALA A CA 1
ATOM 1395 C C . ALA A 1 180 ? 3.718 1.708 0.843 1.00 67.62 180 ALA A C 1
ATOM 1397 O O . ALA A 1 180 ? 2.896 2.260 1.577 1.00 67.62 180 ALA A O 1
ATOM 1398 N N . GLY A 1 181 ? 4.811 1.062 1.279 1.00 54.47 181 GLY A N 1
ATOM 1399 C CA . GLY A 1 181 ? 5.165 0.764 2.660 1.00 54.47 181 GLY A CA 1
ATOM 1400 C C . GLY A 1 181 ? 4.382 -0.400 3.222 1.00 54.47 181 GLY A C 1
ATOM 1401 O O . GLY A 1 181 ? 3.690 -1.098 2.485 1.00 54.47 181 GLY A O 1
ATOM 1402 N N . ALA A 1 182 ? 4.427 -0.557 4.548 1.00 45.47 182 ALA A N 1
ATOM 1403 C CA . ALA A 1 182 ? 3.287 -1.113 5.246 1.00 45.47 182 ALA A CA 1
ATOM 1404 C C . ALA A 1 182 ? 2.086 -0.396 4.667 1.00 45.47 182 ALA A C 1
ATOM 1406 O O . ALA A 1 182 ? 2.095 0.843 4.659 1.00 45.47 182 ALA A O 1
ATOM 1407 N N . ARG A 1 183 ? 1.086 -1.131 4.162 1.00 42.44 183 ARG A N 1
ATOM 1408 C CA . ARG A 1 183 ? -0.230 -0.514 4.114 1.00 42.44 183 ARG A CA 1
ATOM 1409 C C . ARG A 1 183 ? -0.416 -0.039 5.545 1.00 42.44 183 ARG A C 1
ATOM 1411 O O . ARG A 1 183 ? -0.500 -0.852 6.464 1.00 42.44 183 ARG A O 1
ATOM 1418 N N . ASP A 1 184 ? -0.313 1.271 5.763 1.00 35.47 184 ASP A N 1
ATOM 1419 C CA . ASP A 1 184 ? -0.758 1.871 6.998 1.00 35.47 184 ASP A CA 1
ATOM 1420 C C . ASP A 1 184 ? -2.261 1.681 6.881 1.00 35.47 184 ASP A C 1
ATOM 1422 O O . ASP A 1 184 ? -2.996 2.547 6.429 1.00 35.47 184 ASP A O 1
ATOM 1426 N N . ASN A 1 185 ? -2.703 0.465 7.203 1.00 34.19 185 ASN A N 1
ATOM 1427 C CA . ASN A 1 185 ? -4.091 0.071 7.300 1.00 34.19 185 ASN A CA 1
ATOM 1428 C C . ASN A 1 185 ? -4.738 0.808 8.479 1.00 34.19 185 ASN A C 1
ATOM 1430 O O . ASN A 1 185 ? -5.909 0.593 8.776 1.00 34.19 185 ASN A O 1
ATOM 1434 N N . ARG A 1 186 ? -4.017 1.780 9.068 1.00 36.66 186 ARG A N 1
ATOM 1435 C CA . ARG A 1 186 ? -4.592 3.059 9.443 1.00 36.66 186 ARG A CA 1
ATOM 1436 C C . ARG A 1 186 ? -5.295 3.727 8.240 1.00 36.66 186 ARG A C 1
ATOM 1438 O O . ARG A 1 186 ? -4.887 4.792 7.778 1.00 36.66 186 ARG A O 1
ATOM 1445 N N . GLN A 1 187 ? -6.373 3.115 7.758 1.00 41.84 187 GLN A N 1
ATOM 1446 C CA . GLN A 1 187 ? -7.339 3.729 6.859 1.00 41.84 187 GLN A CA 1
ATOM 1447 C C . GLN A 1 187 ? -7.668 5.116 7.422 1.00 41.84 187 GLN A C 1
ATOM 1449 O O . GLN A 1 187 ? -8.157 5.202 8.541 1.00 41.84 187 GLN A O 1
ATOM 1454 N N . GLN A 1 188 ? -7.370 6.209 6.718 1.00 39.28 188 GLN A N 1
ATOM 1455 C CA . GLN A 1 188 ? -7.986 7.488 7.063 1.00 39.28 188 GLN A CA 1
ATOM 1456 C C . GLN A 1 188 ? -9.456 7.387 6.663 1.00 39.28 188 GLN A C 1
ATOM 1458 O O . GLN A 1 188 ? -9.816 7.699 5.534 1.00 39.28 188 GLN A O 1
ATOM 1463 N N . MET A 1 189 ? -10.298 6.938 7.588 1.00 42.03 189 MET A N 1
ATOM 1464 C CA . MET A 1 189 ? -11.739 7.096 7.469 1.00 42.03 189 MET A CA 1
ATOM 1465 C C . MET A 1 189 ? -12.127 8.309 8.313 1.00 42.03 189 MET A C 1
ATOM 1467 O O . MET A 1 189 ? -12.124 8.262 9.544 1.00 42.03 189 MET A O 1
ATOM 1471 N N . GLY A 1 190 ? -12.448 9.408 7.632 1.00 38.47 190 GLY A N 1
ATOM 1472 C CA . GLY A 1 190 ? -13.296 10.461 8.189 1.00 38.47 190 GLY A CA 1
ATOM 1473 C C . GLY A 1 190 ? -12.697 11.863 8.217 1.00 38.47 190 GLY A C 1
ATOM 1474 O O . GLY A 1 190 ? -12.120 12.277 9.218 1.00 38.47 190 GLY A O 1
ATOM 1475 N N . PHE A 1 191 ? -12.993 12.647 7.177 1.00 31.61 191 PHE A N 1
ATOM 1476 C CA . PHE A 1 191 ? -13.071 14.099 7.316 1.00 31.61 191 PHE A CA 1
ATOM 1477 C C . PHE A 1 191 ? -14.386 14.515 8.006 1.00 31.61 191 PHE A C 1
ATOM 1479 O O . PHE A 1 191 ? -15.451 13.985 7.705 1.00 31.61 191 PHE A O 1
ATOM 1486 N N . ALA A 1 192 ? -14.255 15.539 8.863 1.00 38.81 192 ALA A N 1
ATOM 1487 C CA . ALA A 1 192 ? -15.268 16.399 9.494 1.00 38.81 192 ALA A CA 1
ATOM 1488 C C . ALA A 1 192 ? -16.085 15.868 10.699 1.00 38.81 192 ALA A C 1
ATOM 1490 O O . ALA A 1 192 ? -17.271 15.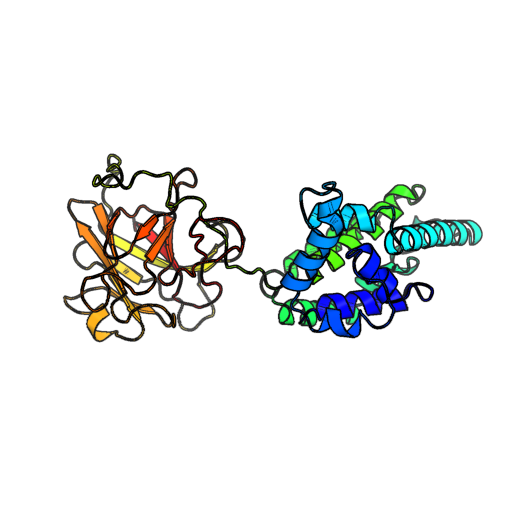564 10.607 1.00 38.81 192 ALA A O 1
ATOM 1491 N N . LEU A 1 193 ? -15.483 16.005 11.889 1.00 39.69 193 LEU A N 1
ATOM 1492 C CA . LEU A 1 193 ? -16.187 16.235 13.165 1.00 39.69 193 LEU A CA 1
ATOM 1493 C C . LEU A 1 193 ? -16.731 17.682 13.301 1.00 39.69 193 LEU A C 1
ATOM 1495 O O . LEU A 1 193 ? -17.420 17.975 14.269 1.00 39.69 193 LEU A O 1
ATOM 1499 N N . GLU A 1 194 ? -16.459 18.586 12.345 1.00 33.06 194 GLU A N 1
ATOM 1500 C CA . GLU A 1 194 ? -16.825 20.016 12.452 1.00 33.06 194 GLU A CA 1
ATOM 1501 C C . GLU A 1 194 ? -17.886 20.526 11.456 1.00 33.06 194 GLU A C 1
ATOM 1503 O O . GLU A 1 194 ? -18.204 21.713 11.468 1.00 33.06 194 GLU A O 1
ATOM 1508 N N . GLN A 1 195 ? -18.507 19.674 10.631 1.00 30.92 195 GLN A N 1
ATOM 1509 C CA . GLN A 1 195 ? -19.655 20.100 9.799 1.00 30.92 195 GLN A CA 1
ATOM 1510 C C . GLN A 1 195 ? -20.870 19.175 9.823 1.00 30.92 195 GLN A C 1
ATOM 1512 O O . GLN A 1 195 ? -21.889 19.505 9.217 1.00 30.92 195 GLN A O 1
ATOM 1517 N N . THR A 1 196 ? -20.835 18.084 10.586 1.00 29.81 196 THR A N 1
ATOM 1518 C CA . THR A 1 196 ? -22.082 17.416 10.959 1.00 29.81 196 THR A CA 1
ATOM 1519 C C . THR A 1 196 ? -22.528 18.065 12.260 1.00 29.81 196 THR A C 1
ATOM 1521 O O . THR A 1 196 ? -21.827 17.904 13.261 1.00 29.81 196 THR A O 1
ATOM 1524 N N . PRO A 1 197 ? -23.622 18.847 12.295 1.00 27.41 197 PRO A N 1
ATOM 1525 C CA . PRO A 1 197 ? -24.141 19.304 13.568 1.00 27.41 197 PRO A CA 1
ATOM 1526 C C . PRO A 1 197 ? -24.341 18.065 14.438 1.00 27.41 197 PRO A C 1
ATOM 1528 O O . PRO A 1 197 ? -25.088 17.159 14.064 1.00 27.41 197 PRO A O 1
ATOM 1531 N N . MET A 1 198 ? -23.668 18.027 15.593 1.00 33.53 198 MET A N 1
ATOM 1532 C CA . MET A 1 198 ? -24.146 17.250 16.727 1.00 33.53 198 MET A CA 1
ATOM 1533 C C . MET A 1 198 ? -25.519 17.816 17.076 1.00 33.53 198 MET A C 1
ATOM 1535 O O . MET A 1 198 ? -25.670 18.697 17.922 1.00 33.53 198 MET A O 1
ATOM 1539 N N . GLY A 1 199 ? -26.537 17.353 16.362 1.00 25.78 199 GLY A N 1
ATOM 1540 C CA . GLY A 1 199 ? -27.880 17.405 16.873 1.00 25.78 199 GLY A CA 1
ATOM 1541 C C . GLY A 1 199 ? -27.895 16.505 18.096 1.00 25.78 199 GLY A C 1
ATOM 1542 O O . GLY A 1 199 ? -27.475 15.353 18.031 1.00 25.78 199 GLY A O 1
ATOM 1543 N N . ALA A 1 200 ? -28.441 16.998 19.198 1.00 28.73 200 ALA A N 1
ATOM 1544 C CA . ALA A 1 200 ? -28.978 16.167 20.270 1.00 28.73 200 ALA A CA 1
ATOM 1545 C C . ALA A 1 200 ? -30.183 15.317 19.779 1.00 28.73 200 ALA A C 1
ATOM 1547 O O . ALA A 1 200 ? -31.200 15.203 20.454 1.00 28.73 200 ALA A O 1
ATOM 1548 N N . GLY A 1 201 ? -30.097 14.765 18.570 1.00 28.59 201 GLY A N 1
ATOM 1549 C CA . GLY A 1 201 ? -31.112 14.005 17.868 1.00 28.59 201 GLY A CA 1
ATOM 1550 C C . GLY A 1 201 ? -30.424 12.800 17.259 1.00 28.59 201 GLY A C 1
ATOM 1551 O O . GLY A 1 201 ? -29.507 12.947 16.455 1.00 28.59 201 GLY A O 1
ATOM 1552 N N . GLY A 1 202 ? -30.834 11.622 17.723 1.00 31.28 202 GLY A N 1
ATOM 1553 C CA . GLY A 1 202 ? -30.298 10.349 17.280 1.00 31.28 202 GLY A CA 1
ATOM 1554 C C . GLY A 1 202 ? -30.307 10.206 15.762 1.00 31.28 202 GLY A C 1
ATOM 1555 O O . GLY A 1 202 ? -31.102 10.832 15.056 1.00 31.28 202 GLY A O 1
ATOM 1556 N N . ILE A 1 203 ? -29.415 9.339 15.290 1.00 38.25 203 ILE A N 1
ATOM 1557 C CA . ILE A 1 203 ? -29.468 8.749 13.953 1.00 38.25 203 ILE A CA 1
ATOM 1558 C C . ILE A 1 203 ? -30.944 8.458 13.636 1.00 38.25 203 ILE A C 1
ATOM 1560 O O . ILE A 1 203 ? -31.620 7.856 14.480 1.00 38.25 203 ILE A O 1
ATOM 1564 N N . PRO A 1 204 ? -31.483 8.924 12.495 1.00 36.16 204 PRO A N 1
ATOM 1565 C CA . PRO A 1 204 ? -32.874 8.678 12.168 1.00 36.16 204 PRO A CA 1
ATOM 1566 C C . PRO A 1 204 ? -33.099 7.169 12.160 1.00 36.16 204 PRO A C 1
ATOM 1568 O O . PRO A 1 204 ? -32.504 6.447 11.364 1.00 36.16 204 PRO A O 1
ATOM 1571 N N . LEU A 1 205 ? -33.946 6.721 13.084 1.00 40.44 205 LEU A N 1
ATOM 1572 C CA . LEU A 1 205 ? -34.505 5.381 13.146 1.00 40.44 205 LEU A CA 1
ATOM 1573 C C . LEU A 1 205 ? -35.100 5.069 11.762 1.00 40.44 205 LEU A C 1
ATOM 1575 O O . LEU A 1 205 ? -36.222 5.490 11.478 1.00 40.44 205 LEU A O 1
ATOM 1579 N N . ARG A 1 206 ? -34.367 4.379 10.877 1.00 42.81 206 ARG A N 1
ATOM 1580 C CA . ARG A 1 206 ? -34.952 3.872 9.626 1.00 42.81 206 ARG A CA 1
ATOM 1581 C C . ARG A 1 206 ? -36.045 2.862 10.008 1.00 42.81 206 ARG A C 1
ATOM 1583 O O . ARG A 1 206 ? -35.943 2.171 11.027 1.00 42.81 206 ARG A O 1
ATOM 1590 N N . GLU A 1 207 ? -37.148 2.861 9.260 1.00 40.44 207 GLU A N 1
ATOM 1591 C CA . GLU A 1 207 ? -38.257 1.927 9.477 1.00 40.44 207 GLU A CA 1
ATOM 1592 C C . GLU A 1 207 ? -37.745 0.491 9.290 1.00 40.44 207 GLU A C 1
ATOM 1594 O O . GLU A 1 207 ? -37.183 0.146 8.252 1.00 40.44 207 GLU A O 1
ATOM 1599 N N . GLY A 1 208 ? -37.864 -0.308 10.353 1.00 42.03 208 GLY A N 1
ATOM 1600 C CA . GLY A 1 208 ? -37.203 -1.602 10.481 1.00 42.03 208 GLY A CA 1
ATOM 1601 C C . GLY A 1 208 ? -37.837 -2.700 9.630 1.00 42.03 208 GLY A C 1
ATOM 1602 O O . GLY A 1 208 ? -39.059 -2.844 9.576 1.00 42.03 208 GLY A O 1
ATOM 1603 N N . GLY A 1 209 ? -36.976 -3.518 9.020 1.00 49.31 209 GLY A N 1
ATOM 1604 C CA . GLY A 1 209 ? -37.331 -4.858 8.558 1.00 49.31 209 GLY A CA 1
ATOM 1605 C C . GLY A 1 209 ? -37.648 -5.804 9.731 1.00 49.31 209 GLY A C 1
ATOM 1606 O O . GLY A 1 209 ? -37.519 -5.419 10.896 1.00 49.31 209 GLY A O 1
ATOM 1607 N N . PRO A 1 210 ? -38.087 -7.045 9.458 1.00 48.94 210 PRO A N 1
ATOM 1608 C CA . PRO A 1 210 ? -38.438 -8.001 10.504 1.00 48.94 210 PRO A CA 1
ATOM 1609 C C . PRO A 1 210 ? -37.250 -8.265 11.443 1.00 48.94 210 PRO A C 1
ATOM 1611 O O . PRO A 1 210 ? -36.134 -8.519 10.997 1.00 48.94 210 PRO A O 1
ATOM 1614 N N . MET A 1 211 ? -37.504 -8.204 12.754 1.00 55.53 211 MET A N 1
ATOM 1615 C CA . MET A 1 211 ? -36.505 -8.466 13.791 1.00 55.53 211 MET A CA 1
ATOM 1616 C C . MET A 1 211 ? -36.053 -9.931 13.733 1.00 55.53 211 MET A C 1
ATOM 1618 O O . MET A 1 211 ? -36.867 -10.836 13.926 1.00 55.53 211 MET A O 1
ATOM 1622 N N . CYS A 1 212 ? -34.756 -10.174 13.541 1.00 61.50 212 CYS A N 1
ATOM 1623 C CA . CYS A 1 212 ? -34.181 -11.498 13.772 1.00 61.50 212 CYS A CA 1
ATOM 1624 C C . CYS A 1 212 ? -33.966 -11.726 15.267 1.00 61.50 212 CYS A C 1
ATOM 1626 O O . CYS A 1 212 ? -33.371 -10.891 15.953 1.00 61.50 212 CYS A O 1
ATOM 1628 N N . ALA A 1 213 ? -34.431 -12.874 15.766 1.00 73.38 213 ALA A N 1
ATOM 1629 C CA . ALA A 1 213 ? -34.337 -13.249 17.179 1.00 73.38 213 ALA A CA 1
ATOM 1630 C C . ALA A 1 213 ? -32.891 -13.484 17.655 1.00 73.38 213 ALA A C 1
ATOM 1632 O O . ALA A 1 213 ? -32.617 -13.433 18.857 1.00 73.38 213 ALA A O 1
ATOM 1633 N N . ALA A 1 214 ? -31.972 -13.736 16.722 1.00 88.31 214 ALA A N 1
ATOM 1634 C CA . ALA A 1 214 ? -30.567 -13.988 16.991 1.00 88.31 214 ALA A CA 1
ATOM 1635 C C . ALA A 1 214 ? -29.665 -13.137 16.092 1.00 88.31 214 ALA A C 1
ATOM 1637 O O . ALA A 1 214 ? -30.014 -12.785 14.961 1.00 88.31 214 ALA A O 1
ATOM 1638 N N . ALA A 1 215 ? -28.488 -12.827 16.618 1.00 92.50 215 ALA A N 1
ATOM 1639 C CA . ALA A 1 215 ? -27.432 -12.121 15.922 1.00 92.50 215 ALA A CA 1
ATOM 1640 C C . ALA A 1 215 ? -26.078 -12.757 16.240 1.00 92.50 215 ALA A C 1
ATOM 1642 O O . ALA A 1 215 ? -25.944 -13.596 17.140 1.00 92.50 215 ALA A O 1
ATOM 1643 N N . GLN A 1 216 ? -25.069 -12.375 15.471 1.00 93.44 216 GLN A N 1
ATOM 1644 C CA . GLN A 1 216 ? -23.706 -12.805 15.693 1.00 93.44 216 GLN A CA 1
ATOM 1645 C C . GLN A 1 216 ? -22.700 -11.696 15.401 1.00 93.44 216 GLN A C 1
ATOM 1647 O O . GLN A 1 216 ? -22.924 -10.836 14.549 1.00 93.44 216 GLN A O 1
ATOM 1652 N N . LEU A 1 217 ? -21.578 -11.745 16.113 1.00 92.94 217 LEU A N 1
ATOM 1653 C CA . LEU A 1 217 ? -20.381 -10.977 15.797 1.00 92.94 217 LEU A CA 1
ATOM 1654 C C . LEU A 1 217 ? -19.360 -11.922 15.176 1.00 92.94 217 LEU A C 1
ATOM 1656 O O . LEU A 1 217 ? -18.926 -12.897 15.798 1.00 92.94 217 LEU A O 1
ATOM 1660 N N . VAL A 1 218 ? -18.996 -11.626 13.936 1.00 89.06 218 VAL A N 1
ATOM 1661 C CA . VAL A 1 218 ? -18.004 -12.373 13.171 1.00 89.06 218 VAL A CA 1
ATOM 1662 C C . VAL A 1 218 ? -16.689 -11.603 13.228 1.00 89.06 218 VAL A C 1
ATOM 1664 O O . VAL A 1 218 ? -16.648 -10.469 12.754 1.00 89.06 218 VAL A O 1
ATOM 1667 N N . PRO A 1 219 ? -15.611 -12.164 13.799 1.00 86.00 219 PRO A N 1
ATOM 1668 C CA . PRO A 1 219 ? -14.311 -11.505 13.784 1.00 86.00 219 PRO A CA 1
ATOM 1669 C C . PRO A 1 219 ? -13.803 -11.333 12.352 1.00 86.00 219 PRO A C 1
ATOM 1671 O O . PRO A 1 219 ? -13.816 -12.278 11.555 1.00 86.00 219 PRO A O 1
ATOM 1674 N N . VAL A 1 220 ? -13.336 -10.130 12.028 1.00 79.12 220 VAL A N 1
ATOM 1675 C CA . VAL A 1 220 ? -12.823 -9.801 10.695 1.00 79.12 220 VAL A CA 1
ATOM 1676 C C . VAL A 1 220 ? -11.429 -9.191 10.769 1.00 79.12 220 VAL A C 1
ATOM 1678 O O . VAL A 1 220 ? -11.064 -8.505 11.724 1.00 79.12 220 VAL A O 1
ATOM 1681 N N . LEU A 1 221 ? -10.638 -9.456 9.735 1.00 73.88 221 LEU A N 1
ATOM 1682 C CA . LEU A 1 221 ? -9.369 -8.792 9.472 1.00 73.88 221 LEU A CA 1
ATOM 1683 C C . LEU A 1 221 ? -9.555 -7.843 8.301 1.00 73.88 221 LEU A C 1
ATOM 1685 O O . LEU A 1 221 ? -9.890 -8.284 7.206 1.00 73.88 221 LEU A O 1
ATOM 1689 N N . MET A 1 222 ? -9.299 -6.559 8.524 1.00 68.31 222 MET A N 1
ATOM 1690 C CA . MET A 1 222 ? -9.253 -5.581 7.439 1.00 68.31 222 MET A CA 1
ATOM 1691 C C . MET A 1 222 ? -8.074 -5.921 6.513 1.00 68.31 222 MET A C 1
ATOM 1693 O O . MET A 1 222 ? -6.954 -6.121 6.985 1.00 68.31 222 MET A O 1
ATOM 1697 N N . ALA A 1 223 ? -8.346 -6.030 5.216 1.00 54.09 223 ALA A N 1
ATOM 1698 C CA . ALA A 1 223 ? -7.451 -6.511 4.165 1.00 54.09 223 ALA A CA 1
ATOM 1699 C C . ALA A 1 223 ? -7.150 -5.455 3.076 1.00 54.09 223 ALA A C 1
ATOM 1701 O O . ALA A 1 223 ? -6.207 -5.640 2.302 1.00 54.09 223 ALA A O 1
ATOM 1702 N N . GLY A 1 224 ? -7.889 -4.342 3.021 1.00 45.25 224 GLY A N 1
ATOM 1703 C CA . GLY A 1 224 ? -7.704 -3.277 2.026 1.00 45.25 224 GLY A CA 1
ATOM 1704 C C . GLY A 1 224 ? -8.068 -1.874 2.531 1.00 45.25 224 GLY A C 1
ATOM 1705 O O . GLY A 1 224 ? -8.318 -1.698 3.727 1.00 45.25 224 GLY A O 1
ATOM 1706 N N . PRO A 1 225 ? -8.002 -0.850 1.658 1.00 43.78 225 PRO A N 1
ATOM 1707 C CA . PRO A 1 225 ? -8.253 0.547 2.016 1.00 43.78 225 PRO A CA 1
ATOM 1708 C C . PRO A 1 225 ? -9.726 0.845 2.301 1.00 43.78 225 PRO A C 1
ATOM 1710 O O 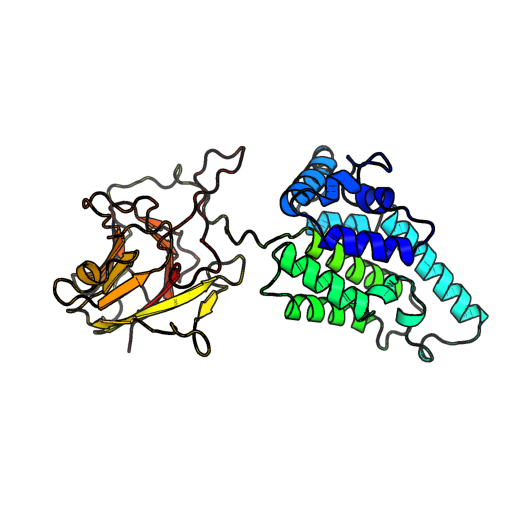. PRO A 1 225 ? -10.000 1.751 3.089 1.00 43.78 225 PRO A O 1
ATOM 1713 N N . ASP A 1 226 ? -10.646 0.087 1.705 1.00 50.44 226 ASP A N 1
ATOM 1714 C CA . ASP A 1 226 ? -12.071 0.300 1.902 1.00 50.44 226 ASP A CA 1
ATOM 1715 C C . ASP A 1 226 ? -12.579 -0.488 3.118 1.00 50.44 226 ASP A C 1
ATOM 1717 O O . ASP A 1 226 ? -12.090 -1.586 3.406 1.00 50.44 226 ASP A O 1
ATOM 1721 N N . PRO A 1 227 ? -13.593 0.014 3.849 1.00 51.34 227 PRO A N 1
ATOM 1722 C CA . PRO A 1 227 ? -14.208 -0.731 4.945 1.00 51.34 227 PRO A CA 1
ATOM 1723 C C . PRO A 1 227 ? -14.735 -2.099 4.507 1.00 51.34 227 PRO A C 1
ATOM 1725 O O . PRO A 1 227 ? -14.775 -3.015 5.313 1.00 51.34 227 PRO A O 1
ATOM 1728 N N . ILE A 1 228 ? -15.104 -2.265 3.235 1.00 60.44 228 ILE A N 1
ATOM 1729 C CA . ILE A 1 228 ? -15.584 -3.539 2.680 1.00 60.44 228 ILE A CA 1
ATOM 1730 C C . ILE A 1 228 ? -14.474 -4.550 2.391 1.00 60.44 228 ILE A C 1
ATOM 1732 O O . ILE A 1 228 ? -14.762 -5.738 2.239 1.00 60.44 228 ILE A O 1
ATOM 1736 N N . ASP A 1 229 ? -13.218 -4.113 2.360 1.00 57.16 229 ASP A N 1
ATOM 1737 C CA . ASP A 1 229 ? -12.083 -4.982 2.099 1.00 57.16 229 ASP A CA 1
ATOM 1738 C C . ASP A 1 229 ? -11.661 -5.665 3.397 1.00 57.16 229 ASP A C 1
ATOM 1740 O O . ASP A 1 229 ? -10.657 -5.308 4.013 1.00 57.16 229 ASP A O 1
ATOM 1744 N N . TYR A 1 230 ? -12.432 -6.655 3.839 1.00 66.38 230 TYR A N 1
ATOM 1745 C CA . TYR A 1 230 ? -12.111 -7.484 4.999 1.00 66.38 230 TYR A CA 1
ATOM 1746 C C . TYR A 1 230 ? -12.207 -8.975 4.681 1.00 66.38 230 TYR A C 1
ATOM 1748 O O . TYR A 1 230 ? -12.917 -9.419 3.780 1.00 66.38 230 TYR A O 1
ATOM 1756 N N . ARG A 1 231 ? -11.492 -9.777 5.468 1.00 70.12 231 ARG A N 1
ATOM 1757 C CA . ARG A 1 231 ? -11.562 -11.238 5.457 1.00 70.12 231 ARG A CA 1
ATOM 1758 C C . ARG A 1 231 ? -12.142 -11.719 6.779 1.00 70.12 231 ARG A C 1
ATOM 1760 O O . ARG A 1 231 ? -11.730 -11.268 7.847 1.00 70.12 231 ARG A O 1
ATOM 1767 N N . VAL A 1 232 ? -13.089 -12.648 6.712 1.00 74.25 232 VAL A N 1
ATOM 1768 C CA . VAL A 1 232 ? -13.604 -13.337 7.900 1.00 74.25 232 VAL A CA 1
ATOM 1769 C C . VAL A 1 232 ? -12.493 -14.208 8.481 1.00 74.25 232 VAL A C 1
ATOM 1771 O O . VAL A 1 232 ? -11.843 -14.958 7.754 1.00 74.25 232 VAL A O 1
ATOM 1774 N N . GLN A 1 233 ? -12.267 -14.121 9.790 1.00 66.12 233 GLN A N 1
ATOM 1775 C CA . GLN A 1 233 ? -11.320 -14.998 10.474 1.00 66.12 233 GLN A CA 1
ATOM 1776 C C . GLN A 1 233 ? -11.928 -16.401 10.635 1.00 66.12 233 GLN A C 1
ATOM 1778 O O . GLN A 1 233 ? -12.514 -16.701 11.674 1.00 66.12 233 GLN A O 1
ATOM 1783 N N . ALA A 1 234 ? -11.804 -17.274 9.629 1.00 54.00 234 ALA A N 1
ATOM 1784 C CA . ALA A 1 234 ? -12.214 -18.676 9.749 1.00 54.00 234 ALA A CA 1
ATOM 1785 C C . ALA A 1 234 ? -11.250 -19.663 9.056 1.00 54.00 234 ALA A C 1
ATOM 1787 O O . ALA A 1 234 ? -10.802 -19.426 7.941 1.00 54.00 234 ALA A O 1
ATOM 1788 N N . GLU A 1 235 ? -11.002 -20.775 9.768 1.00 42.62 235 GLU A N 1
ATOM 1789 C CA . GLU A 1 235 ? -10.223 -21.989 9.438 1.00 42.62 235 GLU A CA 1
ATOM 1790 C C . GLU A 1 235 ? -8.682 -21.885 9.467 1.00 42.62 235 GLU A C 1
ATOM 1792 O O . GLU A 1 235 ? -8.001 -21.947 8.452 1.00 42.62 235 GLU A O 1
ATOM 1797 N N . GLY A 1 236 ? -8.097 -21.802 10.672 1.00 35.97 236 GLY A N 1
ATOM 1798 C CA . GLY A 1 236 ? -6.653 -22.044 10.866 1.00 35.97 236 GLY A CA 1
ATOM 1799 C C . GLY A 1 236 ? -6.047 -21.421 12.124 1.00 35.97 236 GLY A C 1
ATOM 1800 O O . GLY A 1 236 ? -5.062 -21.927 12.657 1.00 35.97 236 GLY A O 1
ATOM 1801 N N . CYS A 1 237 ? -6.661 -20.359 12.650 1.00 38.12 237 CYS A N 1
ATOM 1802 C CA . CYS A 1 237 ? -6.298 -19.776 13.940 1.00 38.12 237 CYS A CA 1
ATOM 1803 C C . CYS A 1 237 ? -7.121 -20.419 15.060 1.00 38.12 237 CYS A C 1
ATOM 1805 O O . CYS A 1 237 ? -8.331 -20.602 14.932 1.00 38.12 237 CYS A O 1
ATOM 1807 N N . SER A 1 238 ? -6.484 -20.700 16.195 1.00 40.22 238 SER A N 1
ATOM 1808 C CA . SER A 1 238 ? -7.084 -21.289 17.403 1.00 40.22 238 SER A CA 1
ATOM 1809 C C . SER A 1 238 ? -8.215 -20.461 18.049 1.00 40.22 238 SER A C 1
ATOM 1811 O O . SER A 1 238 ? -8.737 -20.861 19.084 1.00 40.22 238 SER A O 1
ATOM 1813 N N . SER A 1 239 ? -8.614 -19.334 17.447 1.00 45.25 239 SER A N 1
ATOM 1814 C CA . SER A 1 239 ? -9.617 -18.386 17.945 1.00 45.25 239 SER A CA 1
ATOM 1815 C C . SER A 1 239 ? -10.729 -18.047 16.939 1.00 45.25 239 SER A C 1
ATOM 1817 O O . SER A 1 239 ? -11.362 -17.007 17.096 1.00 45.25 239 SER A O 1
ATOM 1819 N N . GLY A 1 240 ? -10.966 -18.862 15.901 1.00 52.22 240 GLY A N 1
ATOM 1820 C CA . GLY A 1 240 ? -12.044 -18.665 14.909 1.00 52.22 240 GLY A CA 1
ATOM 1821 C C . GLY A 1 240 ? -13.461 -18.856 15.477 1.00 52.22 240 GLY A C 1
ATOM 1822 O O . GLY A 1 240 ? -14.223 -19.687 14.990 1.00 52.22 240 GLY A O 1
ATOM 1823 N N . VAL A 1 241 ? -13.793 -18.142 16.554 1.00 69.25 241 VAL A N 1
ATOM 1824 C CA . VAL A 1 241 ? -15.064 -18.225 17.273 1.00 69.25 241 VAL A CA 1
ATOM 1825 C C . VAL A 1 241 ? -15.984 -17.123 16.763 1.00 69.25 241 VAL A C 1
ATOM 1827 O O . VAL A 1 241 ? -15.727 -15.939 16.955 1.00 69.25 241 VAL A O 1
ATOM 1830 N N . VAL A 1 242 ? -17.077 -17.522 16.118 1.00 84.75 242 VAL A N 1
ATOM 1831 C CA . VAL A 1 242 ? -18.215 -16.633 15.861 1.00 84.75 242 VAL A CA 1
ATOM 1832 C C . VAL A 1 242 ? -19.020 -16.509 17.152 1.00 84.75 242 VAL A C 1
ATOM 1834 O O . VAL A 1 242 ? -19.431 -17.521 17.726 1.00 84.75 242 VAL A O 1
ATOM 1837 N N . TYR A 1 243 ? -19.267 -15.281 17.604 1.00 90.50 243 TYR A N 1
ATOM 1838 C CA . TYR A 1 243 ? -19.989 -15.017 18.848 1.00 90.50 243 TYR A CA 1
ATOM 1839 C C . TYR A 1 243 ? -21.478 -14.884 18.556 1.00 90.50 243 TYR A C 1
ATOM 1841 O O . TYR A 1 243 ? -21.920 -13.846 18.071 1.00 90.50 243 TYR A O 1
ATOM 1849 N N . ARG A 1 244 ? -22.248 -15.941 18.815 1.00 92.25 244 ARG A N 1
ATOM 1850 C CA . ARG A 1 244 ? -23.700 -15.969 18.586 1.00 92.25 244 ARG A CA 1
ATOM 1851 C C . ARG A 1 244 ? -24.458 -15.658 19.867 1.00 92.25 244 ARG A C 1
ATOM 1853 O O . ARG A 1 244 ? -24.123 -16.200 20.918 1.00 92.25 244 ARG A O 1
ATOM 1860 N N . PHE A 1 245 ? -25.497 -14.840 19.759 1.00 93.88 245 PHE A N 1
ATOM 1861 C CA . PHE A 1 245 ? -26.325 -14.430 20.889 1.00 93.88 245 PHE A CA 1
ATOM 1862 C C . PHE A 1 245 ? -27.773 -14.168 20.472 1.00 93.88 245 PHE A C 1
ATOM 1864 O O . PHE A 1 245 ? -28.068 -13.804 19.332 1.00 93.88 245 PHE A O 1
ATOM 1871 N N . SER A 1 246 ? -28.696 -14.368 21.413 1.00 92.81 246 SER A N 1
ATOM 1872 C CA . SER A 1 246 ? -30.115 -14.043 21.238 1.00 92.81 246 SER A CA 1
ATOM 1873 C C . SER A 1 246 ? -30.421 -12.602 21.651 1.00 92.81 246 SER A C 1
ATOM 1875 O O . SER A 1 246 ? -29.618 -11.952 22.324 1.00 92.81 246 SER A O 1
ATOM 1877 N N . ALA A 1 247 ? -31.602 -12.106 21.283 1.00 89.94 247 ALA A N 1
ATOM 1878 C CA . ALA A 1 247 ? -32.095 -10.789 21.693 1.00 89.94 247 ALA A CA 1
ATOM 1879 C C . ALA A 1 247 ? -32.139 -10.597 23.222 1.00 89.94 247 ALA A C 1
ATOM 1881 O O . ALA A 1 247 ? -31.848 -9.509 23.714 1.00 89.94 247 ALA A O 1
ATOM 1882 N N . GLU A 1 248 ? -32.472 -11.652 23.971 1.00 90.06 248 GLU A N 1
ATOM 1883 C CA . GLU A 1 248 ? -32.482 -11.647 25.441 1.00 90.06 248 GLU A CA 1
ATOM 1884 C C . GLU A 1 248 ? -31.059 -11.650 26.011 1.00 90.06 248 GLU A C 1
ATOM 1886 O O . GLU A 1 248 ? -30.769 -10.971 26.999 1.00 90.06 248 GLU A O 1
ATOM 1891 N N . GLN A 1 249 ? -30.168 -12.402 25.360 1.00 93.12 249 GLN A N 1
ATOM 1892 C CA . GLN A 1 249 ? -28.805 -12.601 25.819 1.00 93.12 249 GLN A CA 1
ATOM 1893 C C . GLN A 1 249 ? -27.926 -11.377 25.569 1.00 93.12 249 GLN A C 1
ATOM 1895 O O . GLN A 1 249 ? -27.234 -10.951 26.486 1.00 93.12 249 GLN A O 1
ATOM 1900 N N . GLY A 1 250 ? -27.934 -10.815 24.356 1.00 94.06 250 GLY A N 1
ATOM 1901 C CA . GLY A 1 250 ? -26.986 -9.780 23.934 1.00 94.06 250 GLY A CA 1
ATOM 1902 C C . GLY A 1 250 ? -25.516 -10.219 24.019 1.00 94.06 250 GLY A C 1
ATOM 1903 O O . GLY A 1 250 ? -25.202 -11.388 24.253 1.00 94.06 250 GLY A O 1
ATOM 1904 N N . ALA A 1 251 ? -24.600 -9.268 23.857 1.00 96.19 251 ALA A N 1
ATOM 1905 C CA . ALA A 1 251 ? -23.161 -9.499 23.963 1.00 96.19 251 ALA A CA 1
ATOM 1906 C C . ALA A 1 251 ? -22.448 -8.331 24.647 1.00 96.19 251 ALA A C 1
ATOM 1908 O O . ALA A 1 251 ? -22.858 -7.178 24.508 1.00 96.19 251 ALA A O 1
ATOM 1909 N N . ARG A 1 252 ? -21.355 -8.618 25.354 1.00 95.69 252 ARG A N 1
ATOM 1910 C CA . ARG A 1 252 ? -20.447 -7.600 25.899 1.00 95.69 252 ARG A CA 1
ATOM 1911 C C . ARG A 1 252 ? -19.043 -7.828 25.366 1.00 95.69 252 ARG A C 1
ATOM 1913 O O . ARG A 1 252 ? -18.557 -8.958 25.348 1.00 95.69 252 ARG A O 1
ATOM 1920 N N . ILE A 1 253 ? -18.412 -6.739 24.937 1.00 93.56 253 ILE A N 1
ATOM 1921 C CA . ILE A 1 253 ? -17.064 -6.724 24.377 1.00 93.56 253 ILE A CA 1
ATOM 1922 C C . ILE A 1 253 ? -16.128 -6.057 25.377 1.00 93.56 253 ILE A C 1
ATOM 1924 O O . ILE A 1 253 ? -16.379 -4.930 25.813 1.00 93.56 253 ILE A O 1
ATOM 1928 N N . GLY A 1 254 ? -15.047 -6.743 25.739 1.00 91.94 254 GLY A N 1
ATOM 1929 C CA . GLY A 1 254 ? -14.129 -6.274 26.771 1.00 91.94 254 GLY A CA 1
ATOM 1930 C C . GLY A 1 254 ? -12.731 -6.867 26.658 1.00 91.94 254 GLY A C 1
ATOM 1931 O O . GLY A 1 254 ? -12.532 -7.983 26.170 1.00 91.94 254 GLY A O 1
ATOM 1932 N N . ARG A 1 255 ? -11.729 -6.106 27.106 1.00 89.81 255 ARG A N 1
ATOM 1933 C CA . ARG A 1 255 ? -10.330 -6.543 27.095 1.00 89.81 255 ARG A CA 1
ATOM 1934 C C . ARG A 1 255 ? -9.999 -7.380 28.323 1.00 89.81 255 ARG A C 1
ATOM 1936 O O . ARG A 1 255 ? -9.896 -6.837 29.422 1.00 89.81 255 ARG A O 1
ATOM 1943 N N . GLN A 1 256 ? -9.706 -8.663 28.104 1.00 81.31 256 GLN A N 1
ATOM 1944 C CA . GLN A 1 256 ? -9.154 -9.583 29.116 1.00 81.31 256 GLN A CA 1
ATOM 1945 C C . GLN A 1 256 ? -9.985 -9.702 30.416 1.00 81.31 256 GLN A C 1
ATOM 1947 O O . GLN A 1 256 ? -9.442 -10.079 31.452 1.00 81.31 256 GLN A O 1
ATOM 1952 N N . ASP A 1 257 ? -11.284 -9.392 30.374 1.00 85.50 257 ASP A N 1
ATOM 1953 C CA . ASP A 1 257 ? -12.205 -9.483 31.515 1.00 85.50 257 ASP A CA 1
ATOM 1954 C C . ASP A 1 257 ? -13.435 -10.315 31.125 1.00 85.50 257 ASP A C 1
ATOM 1956 O O . ASP A 1 257 ? -14.506 -9.796 30.812 1.00 85.50 257 ASP A O 1
ATOM 1960 N N . GLU A 1 258 ? -13.249 -11.636 31.077 1.00 88.19 258 GLU A N 1
ATOM 1961 C CA . GLU A 1 258 ? -14.314 -12.582 30.724 1.00 88.19 258 GLU A CA 1
ATOM 1962 C C . GLU A 1 258 ? -15.470 -12.552 31.730 1.00 88.19 258 GLU A C 1
ATOM 1964 O O . GLU A 1 258 ? -16.626 -12.695 31.339 1.00 88.19 258 GLU A O 1
ATOM 1969 N N . ALA A 1 259 ? -15.169 -12.305 33.010 1.00 90.00 259 ALA A N 1
ATOM 1970 C CA . ALA A 1 259 ? -16.165 -12.271 34.073 1.00 90.00 259 ALA A CA 1
ATOM 1971 C C . ALA A 1 259 ? -17.199 -11.165 33.837 1.00 90.00 259 ALA A C 1
ATOM 1973 O O . ALA A 1 259 ? -18.396 -11.435 33.894 1.00 90.00 259 ALA A O 1
ATOM 1974 N N . TRP A 1 260 ? -16.755 -9.950 33.501 1.00 92.25 260 TRP A N 1
ATOM 1975 C CA . TRP A 1 260 ? -17.674 -8.867 33.147 1.00 92.25 260 TRP A CA 1
ATOM 1976 C C . TRP A 1 260 ? -18.393 -9.113 31.814 1.00 92.25 260 TRP A C 1
ATOM 1978 O O . TRP A 1 260 ? -19.583 -8.816 31.679 1.00 92.25 260 TRP A O 1
ATOM 1988 N N . CYS A 1 261 ? -17.693 -9.678 30.824 1.00 91.94 261 CYS A N 1
ATOM 1989 C CA . CYS A 1 261 ? -18.291 -9.951 29.516 1.00 91.94 261 CYS A CA 1
ATOM 1990 C C . CYS A 1 261 ? -19.418 -11.000 29.590 1.00 91.94 261 CYS A C 1
ATOM 1992 O O . CYS A 1 261 ? -20.329 -10.963 28.766 1.00 91.94 261 CYS A O 1
ATOM 1994 N N . ALA A 1 262 ? -19.354 -11.922 30.554 1.00 93.00 262 ALA A N 1
ATOM 1995 C CA . ALA A 1 262 ? -20.356 -12.965 30.783 1.00 93.00 262 ALA A CA 1
ATOM 1996 C C . ALA A 1 262 ? -21.393 -12.610 31.869 1.00 93.00 262 ALA A C 1
ATOM 1998 O O . ALA A 1 262 ? -22.351 -13.361 32.081 1.00 93.00 262 ALA A O 1
ATOM 1999 N N . GLU A 1 263 ? -21.207 -11.495 32.581 1.00 90.69 263 GLU A N 1
ATOM 2000 C CA . GLU A 1 263 ? -22.114 -11.041 33.637 1.00 90.69 263 GLU A CA 1
ATOM 2001 C C . GLU A 1 263 ? -23.537 -10.836 33.089 1.00 90.69 263 GLU A C 1
ATOM 2003 O O . GLU A 1 263 ? -23.740 -10.547 31.907 1.00 90.69 263 GLU A O 1
ATOM 2008 N N . ASP A 1 264 ? -24.543 -11.057 33.938 1.00 89.81 264 ASP A N 1
ATOM 2009 C CA . ASP A 1 264 ? -25.969 -11.029 33.574 1.00 89.81 264 ASP A CA 1
ATOM 2010 C C . ASP A 1 264 ? -26.363 -11.999 32.439 1.00 89.81 264 ASP A C 1
ATOM 2012 O O . ASP A 1 264 ? -27.406 -11.842 31.803 1.00 89.81 264 ASP A O 1
ATOM 2016 N N . GLY A 1 265 ? -25.542 -13.022 32.175 1.00 90.69 265 GLY A N 1
ATOM 2017 C CA . GLY A 1 265 ? -25.783 -14.015 31.126 1.00 90.69 265 GLY A CA 1
ATOM 2018 C C . GLY A 1 265 ? -25.429 -13.540 29.715 1.00 90.69 265 GLY A C 1
ATOM 2019 O O . GLY A 1 265 ? -25.790 -14.211 28.747 1.00 90.69 265 GLY A O 1
ATOM 2020 N N . ARG A 1 266 ? -24.726 -12.408 29.578 1.00 94.44 266 ARG A N 1
ATOM 2021 C CA . ARG A 1 266 ? -24.274 -11.852 28.292 1.00 94.44 266 ARG A CA 1
ATOM 2022 C C . ARG A 1 266 ? -23.355 -12.826 27.544 1.00 94.44 266 ARG A C 1
ATOM 2024 O O . ARG A 1 266 ? -22.639 -13.619 28.150 1.00 94.44 266 ARG A O 1
ATOM 2031 N N . CYS A 1 267 ? -23.369 -12.780 26.209 1.00 94.56 267 CYS A N 1
ATOM 2032 C CA . CYS A 1 267 ? -22.387 -13.505 25.399 1.00 94.56 267 CYS A CA 1
ATOM 2033 C C . CYS A 1 267 ? -21.010 -12.824 25.520 1.00 94.56 267 CYS A C 1
ATOM 2035 O O . CYS A 1 267 ? -20.899 -11.641 25.169 1.00 94.56 267 CYS A O 1
ATOM 2037 N N . PRO A 1 268 ? -19.968 -13.529 26.005 1.00 93.56 268 PRO A N 1
ATOM 2038 C CA . PRO A 1 268 ? -18.683 -12.902 26.262 1.00 93.56 268 PRO A CA 1
ATOM 2039 C C . PRO A 1 268 ? -17.836 -12.779 24.991 1.00 93.56 268 PRO A C 1
ATOM 2041 O O . PRO A 1 268 ? -17.411 -13.779 24.410 1.00 93.56 268 PRO A O 1
ATOM 2044 N N . VAL A 1 269 ? -17.523 -11.544 24.596 1.00 92.31 269 VAL A N 1
ATOM 2045 C CA . VAL A 1 269 ? -16.606 -11.232 23.490 1.00 92.31 269 VAL A CA 1
ATOM 2046 C C . VAL A 1 269 ? -15.309 -10.672 24.067 1.00 92.31 269 VAL A C 1
ATOM 2048 O O . VAL A 1 269 ? -15.117 -9.462 24.211 1.00 92.31 269 VAL A O 1
ATOM 2051 N N . VAL A 1 270 ? -14.405 -11.575 24.442 1.00 88.75 270 VAL A N 1
ATOM 2052 C CA . VAL A 1 270 ? -13.121 -11.198 25.043 1.00 88.75 270 VAL A CA 1
ATOM 2053 C C . VAL A 1 270 ? -12.110 -10.884 23.949 1.00 88.75 270 VAL A C 1
ATOM 2055 O O . VAL A 1 270 ? -11.726 -11.758 23.172 1.00 88.75 270 VAL A O 1
ATOM 2058 N N . THR A 1 271 ? -11.647 -9.636 23.911 1.00 83.50 271 THR A N 1
ATOM 2059 C CA . THR A 1 271 ? -10.648 -9.177 22.941 1.00 83.50 271 THR A CA 1
ATOM 2060 C C . THR A 1 271 ? -9.243 -9.079 23.543 1.00 83.50 271 THR A C 1
ATOM 2062 O O . THR A 1 271 ? -9.055 -8.717 24.710 1.00 83.50 271 THR A O 1
ATOM 2065 N N . GLY A 1 272 ? -8.234 -9.397 22.725 1.00 76.62 272 GLY A N 1
ATOM 2066 C CA . GLY A 1 272 ? -6.816 -9.160 23.009 1.00 76.62 272 GLY A CA 1
ATOM 2067 C C . GLY A 1 272 ? -6.324 -7.764 22.606 1.00 76.62 272 GLY A C 1
ATOM 2068 O O . GLY A 1 272 ? -5.154 -7.453 22.830 1.00 76.62 272 GLY A O 1
ATOM 2069 N N . ALA A 1 273 ? -7.192 -6.929 22.028 1.00 78.88 273 ALA A N 1
ATOM 2070 C CA . ALA A 1 273 ? -6.885 -5.579 21.564 1.00 78.88 273 ALA A CA 1
ATOM 2071 C C . ALA A 1 273 ? -6.298 -4.724 22.692 1.00 78.88 273 ALA A C 1
ATOM 2073 O O . ALA A 1 273 ? -7.004 -4.379 23.633 1.00 78.88 273 ALA A O 1
ATOM 2074 N N . ALA A 1 274 ? -5.016 -4.354 22.617 1.00 77.12 274 ALA A N 1
ATOM 2075 C CA . ALA A 1 274 ? -4.305 -3.718 23.734 1.00 77.12 274 ALA A CA 1
ATOM 2076 C C . ALA A 1 274 ? -4.924 -2.381 24.193 1.00 77.12 274 ALA A C 1
ATOM 2078 O O . ALA A 1 274 ? -4.817 -2.018 25.366 1.00 77.12 274 ALA A O 1
ATOM 2079 N N . PHE A 1 275 ? -5.575 -1.669 23.274 1.00 79.56 275 PHE A N 1
ATOM 2080 C CA . PHE A 1 275 ? -6.154 -0.342 23.493 1.00 79.56 275 PHE A CA 1
ATOM 2081 C C . PHE A 1 275 ? -7.671 -0.358 23.726 1.00 79.56 275 PHE A C 1
ATOM 2083 O O . PHE A 1 275 ? -8.245 0.694 24.021 1.00 79.56 275 PHE A O 1
ATOM 2090 N N . ALA A 1 276 ? -8.306 -1.534 23.666 1.00 85.38 276 ALA A N 1
ATOM 2091 C CA . ALA A 1 276 ? -9.674 -1.692 24.130 1.00 85.38 276 ALA A CA 1
ATOM 2092 C C . ALA A 1 276 ? -9.735 -1.549 25.663 1.00 85.38 276 ALA A C 1
ATOM 2094 O O . ALA A 1 276 ? -8.822 -1.924 26.413 1.00 85.38 276 ALA A O 1
ATOM 2095 N N . SER A 1 277 ? -10.838 -0.988 26.146 1.00 89.12 277 SER A N 1
ATOM 2096 C CA . SER A 1 277 ? -11.117 -0.881 27.581 1.00 89.12 277 SER A CA 1
ATOM 2097 C C . SER A 1 277 ? -11.487 -2.257 28.149 1.00 89.12 277 SER A C 1
ATOM 2099 O O . SER A 1 277 ? -11.930 -3.140 27.415 1.00 89.12 277 SER A O 1
ATOM 2101 N N . ARG A 1 278 ? -11.293 -2.469 29.460 1.00 89.88 278 ARG A N 1
ATOM 2102 C CA . ARG A 1 278 ? -11.682 -3.744 30.103 1.00 89.88 278 ARG A CA 1
ATOM 2103 C C . ARG A 1 278 ? -13.175 -3.999 29.936 1.00 89.88 278 ARG A C 1
ATOM 2105 O O . ARG A 1 278 ? -13.563 -5.082 29.528 1.00 89.88 278 ARG A O 1
ATOM 2112 N N . HIS A 1 279 ? -13.968 -2.956 30.159 1.00 93.00 279 HIS A N 1
ATOM 2113 C CA . HIS A 1 279 ? -15.382 -2.880 29.807 1.00 93.00 279 HIS A CA 1
ATOM 2114 C C . HIS A 1 279 ? -15.480 -1.898 28.650 1.00 93.00 279 HIS A C 1
ATOM 2116 O O . HIS A 1 279 ? -15.137 -0.725 28.827 1.00 93.00 279 HIS A O 1
ATOM 2122 N N . HIS A 1 280 ? -15.790 -2.380 27.448 1.00 92.06 280 HIS A N 1
ATOM 2123 C CA . HIS A 1 280 ? -15.676 -1.563 26.242 1.00 92.06 280 HIS A CA 1
ATOM 2124 C C . HIS A 1 280 ? -17.045 -1.220 25.668 1.00 92.06 280 HIS A C 1
ATOM 2126 O O . HIS A 1 280 ? -17.446 -0.060 25.739 1.00 92.06 280 HIS A O 1
ATOM 2132 N N . ALA A 1 281 ? -17.781 -2.217 25.178 1.00 94.06 281 ALA A N 1
ATOM 2133 C CA . ALA A 1 281 ? -19.069 -2.006 24.528 1.00 94.06 281 ALA A CA 1
ATOM 2134 C C . ALA A 1 281 ? -20.083 -3.114 24.854 1.00 94.06 281 ALA A C 1
ATOM 2136 O O . ALA A 1 281 ? -19.709 -4.232 25.210 1.00 94.06 281 ALA A O 1
ATOM 2137 N N . GLU A 1 282 ? -21.370 -2.807 24.704 1.00 95.38 282 GLU A N 1
ATOM 2138 C CA . GLU A 1 282 ? -22.484 -3.750 24.856 1.00 95.38 282 GLU A CA 1
ATOM 2139 C C . GLU A 1 282 ? -23.388 -3.720 23.619 1.00 95.38 282 GLU A C 1
ATOM 2141 O O . GLU A 1 282 ? -23.773 -2.649 23.149 1.00 95.38 282 GLU A O 1
ATOM 2146 N N . VAL A 1 283 ? -23.755 -4.904 23.126 1.00 95.81 283 VAL A N 1
ATOM 2147 C CA . VAL A 1 283 ? -24.781 -5.115 22.102 1.00 95.81 283 VAL A CA 1
ATOM 2148 C C . VAL A 1 283 ? -26.021 -5.699 22.768 1.00 95.81 283 VAL A C 1
ATOM 2150 O O . VAL A 1 283 ? -25.959 -6.770 23.375 1.00 95.81 283 VAL A O 1
ATOM 2153 N N . ALA A 1 284 ? -27.162 -5.029 22.633 1.00 93.88 284 ALA A N 1
ATOM 2154 C CA . ALA A 1 284 ? -28.423 -5.486 23.213 1.00 93.88 284 ALA A CA 1
ATOM 2155 C C . ALA A 1 284 ? -29.614 -5.180 22.303 1.00 93.88 284 ALA A C 1
ATOM 2157 O O . ALA A 1 284 ? -29.621 -4.178 21.585 1.00 93.88 284 ALA A O 1
ATOM 2158 N N . ALA A 1 285 ? -30.654 -6.013 22.374 1.00 89.94 285 ALA A N 1
ATOM 2159 C CA . ALA A 1 285 ? -31.916 -5.726 21.709 1.00 89.94 285 ALA A CA 1
ATOM 2160 C C . ALA A 1 285 ? -32.768 -4.769 22.562 1.00 89.94 285 ALA A C 1
ATOM 2162 O O . ALA A 1 285 ? -33.058 -5.043 23.728 1.00 89.94 285 ALA A O 1
ATOM 2163 N N . ARG A 1 286 ? -33.196 -3.638 21.993 1.00 84.81 286 ARG A N 1
ATOM 2164 C CA . ARG A 1 286 ? -34.087 -2.657 22.637 1.00 84.81 286 ARG A CA 1
ATOM 2165 C C . ARG A 1 286 ? -35.152 -2.201 21.651 1.00 84.81 286 ARG A C 1
ATOM 2167 O O . ARG A 1 286 ? -34.834 -1.761 20.553 1.00 84.81 286 ARG A O 1
ATOM 2174 N N . GLY A 1 287 ? -36.426 -2.311 22.032 1.00 79.00 287 GLY A N 1
ATOM 2175 C CA . GLY A 1 287 ? -37.539 -1.863 21.183 1.00 79.00 287 GLY A CA 1
ATOM 2176 C C . GLY A 1 287 ? -37.576 -2.530 19.800 1.00 79.00 287 GLY A C 1
ATOM 2177 O O . GLY A 1 287 ? -37.946 -1.883 18.826 1.00 79.00 287 GLY A O 1
ATOM 2178 N N . GLY A 1 288 ? -37.144 -3.793 19.710 1.00 78.69 288 GLY A N 1
ATOM 2179 C CA . GLY A 1 288 ? -37.074 -4.548 18.454 1.00 78.69 288 GLY A CA 1
ATOM 2180 C C . GLY A 1 288 ? -35.842 -4.271 17.585 1.00 78.69 288 GLY A C 1
ATOM 2181 O O . GLY A 1 288 ? -35.765 -4.791 16.477 1.00 78.69 288 GLY A O 1
ATOM 2182 N N . ARG A 1 289 ? -34.885 -3.473 18.070 1.00 83.31 289 ARG A N 1
ATOM 2183 C CA . ARG A 1 289 ? -33.674 -3.066 17.342 1.00 83.31 289 ARG A CA 1
ATOM 2184 C C . ARG A 1 289 ? -32.424 -3.537 18.062 1.00 83.31 289 ARG A C 1
ATOM 2186 O O . ARG A 1 289 ? -32.419 -3.603 19.291 1.00 83.31 289 ARG A O 1
ATOM 2193 N N . TRP A 1 290 ? -31.363 -3.815 17.316 1.00 89.81 290 TRP A N 1
ATOM 2194 C CA . TRP A 1 290 ? -30.050 -4.102 17.886 1.00 89.81 290 TRP A CA 1
ATOM 2195 C C . TRP A 1 290 ? -29.296 -2.802 18.117 1.00 89.81 290 TRP A C 1
ATOM 2197 O O . TRP A 1 290 ? -29.141 -2.008 17.197 1.00 89.81 290 TRP A O 1
ATOM 2207 N N . ILE A 1 291 ? -28.852 -2.571 19.348 1.00 91.75 291 ILE A N 1
ATOM 2208 C CA . ILE A 1 291 ? -28.172 -1.341 19.752 1.00 91.75 291 ILE A CA 1
ATOM 2209 C C . ILE A 1 291 ? -26.768 -1.686 20.233 1.00 91.75 291 ILE A C 1
ATOM 2211 O O . ILE A 1 291 ? -26.623 -2.515 21.133 1.00 91.75 291 ILE A O 1
ATOM 2215 N N . LEU A 1 292 ? -25.760 -1.013 19.679 1.00 94.44 292 LEU A N 1
ATOM 2216 C CA . LEU A 1 292 ? -24.405 -0.975 20.223 1.00 94.44 292 LEU A CA 1
ATOM 2217 C C . LEU A 1 292 ? -24.268 0.247 21.124 1.00 94.44 292 LEU A C 1
ATOM 2219 O O . LEU A 1 292 ? -24.610 1.356 20.719 1.00 94.44 292 LEU A O 1
ATOM 2223 N N . THR A 1 293 ? -23.763 0.055 22.337 1.00 92.75 293 THR A N 1
ATOM 2224 C CA . THR A 1 293 ? -23.448 1.132 23.285 1.00 92.75 293 THR A CA 1
ATOM 2225 C C . THR A 1 293 ? -21.971 1.074 23.643 1.00 92.75 293 THR A C 1
ATOM 2227 O O . THR A 1 293 ? -21.491 0.019 24.052 1.00 92.75 293 THR A O 1
ATOM 2230 N N . ASP A 1 294 ? -21.266 2.196 23.523 1.00 90.75 294 ASP A N 1
ATOM 2231 C CA . ASP A 1 294 ? -19.912 2.363 24.051 1.00 90.75 294 ASP A CA 1
ATOM 2232 C C . ASP A 1 294 ? -20.008 2.683 25.552 1.00 90.75 294 ASP A C 1
ATOM 2234 O O . ASP A 1 294 ? -20.573 3.704 25.940 1.00 90.75 294 ASP A O 1
ATOM 2238 N N . VAL A 1 295 ? -19.539 1.764 26.400 1.00 88.31 295 VAL A N 1
ATOM 2239 C CA . VAL A 1 295 ? -19.813 1.775 27.850 1.00 88.31 295 VAL A CA 1
ATOM 2240 C C . VAL A 1 295 ? -18.641 2.354 28.634 1.00 88.31 295 VAL A C 1
ATOM 2242 O O . VAL A 1 295 ? -18.823 3.240 29.467 1.00 88.31 295 VAL A O 1
ATOM 2245 N N . GLY A 1 296 ? -17.423 1.872 28.380 1.00 82.88 296 GLY A N 1
ATOM 2246 C CA . GLY A 1 296 ? -16.278 2.178 29.239 1.00 82.88 296 GLY A CA 1
ATOM 2247 C C . GLY A 1 296 ? -16.338 1.502 30.612 1.00 82.88 296 GLY A C 1
ATOM 2248 O O . GLY A 1 296 ? -17.309 0.852 30.982 1.00 82.88 296 GLY A O 1
ATOM 2249 N N . THR A 1 297 ? -15.265 1.644 31.392 1.00 76.50 297 THR A N 1
ATOM 2250 C CA . THR A 1 297 ? -15.125 1.001 32.721 1.00 76.50 297 THR A CA 1
ATOM 2251 C C . THR A 1 297 ? -15.884 1.741 33.828 1.00 76.50 297 THR A C 1
ATOM 2253 O O . THR A 1 297 ? -16.162 1.175 34.879 1.00 76.50 297 THR A O 1
ATOM 2256 N N . ASP A 1 298 ? -16.240 2.998 33.594 1.00 74.94 298 ASP A N 1
ATOM 2257 C CA . ASP A 1 298 ? -16.929 3.899 34.521 1.00 74.94 298 ASP A CA 1
ATOM 2258 C C . ASP A 1 298 ? -18.293 4.381 33.989 1.00 74.94 298 ASP A C 1
ATOM 2260 O O . ASP A 1 298 ? -18.927 5.238 34.604 1.00 74.94 298 ASP A O 1
ATOM 2264 N N . GLY A 1 299 ? -18.760 3.835 32.861 1.00 66.44 299 GLY A N 1
ATOM 2265 C CA . GLY A 1 299 ? -20.008 4.252 32.215 1.00 66.44 299 GLY A CA 1
ATOM 2266 C C . GLY A 1 299 ? -19.914 5.583 31.459 1.00 66.44 299 GLY A C 1
ATOM 2267 O O . GLY A 1 299 ? -20.947 6.107 31.045 1.00 66.44 299 GLY A O 1
ATOM 2268 N N . VAL A 1 300 ? -18.710 6.145 31.292 1.00 72.81 300 VAL A N 1
ATOM 2269 C CA . VAL A 1 300 ? -18.469 7.423 30.591 1.00 72.81 300 VAL A CA 1
ATOM 2270 C C . VAL A 1 300 ? -18.032 7.202 29.132 1.00 72.81 300 VAL A C 1
ATOM 2272 O O . VAL A 1 300 ? -17.848 8.154 28.376 1.00 72.81 300 VAL A O 1
ATOM 2275 N N . GLY A 1 301 ? -17.911 5.944 28.707 1.00 80.62 301 GLY A N 1
ATOM 2276 C CA . GLY A 1 301 ? -17.400 5.560 27.397 1.00 80.62 301 GLY A CA 1
ATOM 2277 C C . GLY A 1 301 ? -15.980 5.009 27.449 1.00 80.62 301 GLY A C 1
ATOM 2278 O O . GLY A 1 301 ? -15.219 5.208 28.400 1.00 80.62 301 GLY A O 1
ATOM 2279 N N . SER A 1 302 ? -15.616 4.252 26.425 1.00 84.50 302 SER A N 1
ATOM 2280 C CA . SER A 1 302 ? -14.291 3.662 26.322 1.00 84.50 302 SER A CA 1
ATOM 2281 C C . SER A 1 302 ? -13.223 4.716 26.011 1.00 84.50 302 SER A C 1
ATOM 2283 O O . SER A 1 302 ? -13.488 5.788 25.467 1.00 84.50 302 SER A O 1
ATOM 2285 N N . THR A 1 303 ? -11.968 4.409 26.349 1.00 81.62 303 THR A N 1
ATOM 2286 C CA . THR A 1 303 ? -10.852 5.368 26.245 1.00 81.62 303 THR A CA 1
ATOM 2287 C C . THR A 1 303 ? -10.630 5.885 24.820 1.00 81.62 303 THR A C 1
ATOM 2289 O O . THR A 1 303 ? -10.229 7.033 24.645 1.00 81.62 303 THR A O 1
ATOM 2292 N N . HIS A 1 304 ? -10.884 5.047 23.814 1.00 77.56 304 HIS A N 1
ATOM 2293 C CA . HIS A 1 304 ? -10.660 5.365 22.400 1.00 77.56 304 HIS A CA 1
ATOM 2294 C C . HIS A 1 304 ? -11.956 5.393 21.578 1.00 77.56 304 HIS A C 1
ATOM 2296 O O . HIS A 1 304 ? -11.901 5.652 20.379 1.00 77.56 304 HIS A O 1
ATOM 2302 N N . GLY A 1 305 ? -13.105 5.166 22.220 1.00 84.50 305 GLY A N 1
ATOM 2303 C CA . GLY A 1 305 ? -14.391 4.998 21.559 1.00 84.50 305 GLY A CA 1
ATOM 2304 C C . GLY A 1 305 ? -14.511 3.686 20.778 1.00 84.50 305 GLY A C 1
ATOM 2305 O O . GLY A 1 305 ? -13.558 2.914 20.648 1.00 84.50 305 GLY A O 1
ATOM 2306 N N . THR A 1 306 ? -15.700 3.477 20.224 1.00 86.75 306 THR A N 1
ATOM 2307 C CA . THR A 1 306 ? -16.032 2.383 19.308 1.00 86.75 306 THR A CA 1
ATOM 2308 C C . THR A 1 306 ? -16.436 2.979 17.962 1.00 86.75 306 THR A C 1
ATOM 2310 O O . THR A 1 306 ? -17.372 3.773 17.904 1.00 86.75 306 THR A O 1
ATOM 2313 N N . LEU A 1 307 ? -15.755 2.630 16.871 1.00 84.31 307 LEU A N 1
ATOM 2314 C CA . LEU A 1 307 ? -16.110 3.109 15.530 1.00 84.31 307 LEU A CA 1
ATOM 2315 C C . LEU A 1 307 ? -17.049 2.108 14.853 1.00 84.31 307 LEU A C 1
ATOM 2317 O O . LEU A 1 307 ? -16.752 0.915 14.819 1.00 84.31 307 LEU A O 1
ATOM 2321 N N . VAL A 1 308 ? -18.153 2.597 14.297 1.00 83.75 308 VAL A N 1
ATOM 2322 C CA . VAL A 1 308 ? -19.113 1.805 13.524 1.00 83.75 308 VAL A CA 1
ATOM 2323 C C . VAL A 1 308 ? -19.165 2.325 12.099 1.00 83.75 308 VAL A C 1
ATOM 2325 O O . VAL A 1 308 ? -19.408 3.512 11.882 1.00 83.75 308 VAL A O 1
ATOM 2328 N N . THR A 1 309 ? -18.974 1.442 11.126 1.00 77.88 309 THR A N 1
ATOM 2329 C CA . THR A 1 309 ? -19.181 1.751 9.711 1.00 77.88 309 THR A CA 1
ATOM 2330 C C . THR A 1 309 ? -20.393 0.991 9.199 1.00 77.88 309 THR A C 1
ATOM 2332 O O . THR A 1 309 ? -20.381 -0.243 9.232 1.00 77.88 309 THR A O 1
ATOM 2335 N N . PRO A 1 310 ? -21.430 1.708 8.737 1.00 73.50 310 PRO A N 1
ATOM 2336 C CA . PRO A 1 310 ? -22.594 1.079 8.138 1.00 73.50 310 PRO A CA 1
ATOM 2337 C C . PRO A 1 310 ? -22.222 0.222 6.924 1.00 73.50 310 PRO A C 1
ATOM 2339 O O . PRO A 1 310 ? -21.333 0.585 6.153 1.00 73.50 310 PRO A O 1
ATOM 2342 N N . ALA A 1 311 ? -22.930 -0.890 6.725 1.00 67.44 311 ALA A N 1
ATOM 2343 C CA . ALA A 1 311 ? -22.806 -1.689 5.499 1.00 67.44 311 ALA A CA 1
ATOM 2344 C C . ALA A 1 311 ? -23.211 -0.897 4.240 1.00 67.44 311 ALA A C 1
ATOM 2346 O O . ALA A 1 311 ? -22.708 -1.142 3.144 1.00 67.44 311 ALA A O 1
ATOM 2347 N N . ASP A 1 312 ? -24.144 0.042 4.417 1.00 64.56 312 ASP A N 1
ATOM 2348 C CA . ASP A 1 312 ? -24.566 1.029 3.427 1.00 64.56 312 ASP A CA 1
ATOM 2349 C C . ASP A 1 312 ? -23.496 2.129 3.337 1.00 64.56 312 ASP A C 1
ATOM 2351 O O . ASP A 1 312 ? -23.469 3.046 4.158 1.00 64.56 312 ASP A O 1
ATOM 2355 N N . LEU A 1 313 ? -22.582 2.005 2.369 1.00 51.91 313 LEU A N 1
ATOM 2356 C CA . LEU A 1 313 ? -21.426 2.898 2.190 1.00 51.91 313 LEU A CA 1
ATOM 2357 C C . LEU A 1 313 ? -21.793 4.360 1.884 1.00 51.91 313 LEU A C 1
ATOM 2359 O O . LEU A 1 313 ? -20.918 5.225 1.932 1.00 51.91 313 LEU A O 1
ATOM 2363 N N . ASP A 1 314 ? -23.068 4.650 1.613 1.00 51.59 314 ASP A N 1
ATOM 2364 C CA . ASP A 1 314 ? -23.572 6.020 1.490 1.00 51.59 314 ASP A CA 1
ATOM 2365 C C . ASP A 1 314 ? -23.683 6.719 2.861 1.00 51.59 314 ASP A C 1
ATOM 2367 O O . ASP A 1 314 ? -23.769 7.950 2.938 1.00 51.59 314 ASP A O 1
ATOM 2371 N N . ALA A 1 315 ? -23.683 5.956 3.959 1.00 56.72 315 ALA A N 1
ATOM 2372 C CA . ALA A 1 315 ? -23.741 6.472 5.319 1.00 56.72 315 ALA A CA 1
ATOM 2373 C C . ALA A 1 315 ? -22.341 6.617 5.940 1.00 56.72 315 ALA A C 1
ATOM 2375 O O . ALA A 1 315 ? -21.481 5.741 5.859 1.00 56.72 315 ALA A O 1
ATOM 2376 N N . LEU A 1 316 ? -22.123 7.749 6.612 1.00 58.56 316 LEU A N 1
ATOM 2377 C CA . LEU A 1 316 ? -20.839 8.065 7.235 1.00 58.56 316 LEU A CA 1
ATOM 2378 C C . LEU A 1 316 ? -20.561 7.167 8.457 1.00 58.56 316 LEU A C 1
ATOM 2380 O O . LEU A 1 316 ? -21.483 6.893 9.232 1.00 58.56 316 LEU A O 1
ATOM 2384 N N . PRO A 1 317 ? -19.293 6.769 8.691 1.00 69.31 317 PRO A N 1
ATOM 2385 C CA . PRO A 1 317 ? -18.892 6.114 9.930 1.00 69.31 317 PRO A CA 1
ATOM 2386 C C . PRO A 1 317 ? -19.204 6.960 11.168 1.00 69.31 317 PRO A C 1
ATOM 2388 O O . PRO A 1 317 ? -19.072 8.186 11.153 1.00 69.31 317 PRO A O 1
ATOM 2391 N N . VAL A 1 318 ? -19.550 6.295 12.267 1.00 74.69 318 VAL A N 1
ATOM 2392 C CA . VAL A 1 318 ? -19.910 6.922 13.541 1.00 74.69 318 VAL A CA 1
ATOM 2393 C C . VAL A 1 318 ? -18.938 6.479 14.624 1.00 74.69 318 VAL A C 1
ATOM 2395 O O . VAL A 1 318 ? -18.783 5.287 14.878 1.00 74.69 318 VAL A O 1
ATOM 2398 N N . LEU A 1 319 ? -18.305 7.438 15.299 1.00 79.62 319 LEU A N 1
ATOM 2399 C CA . LEU A 1 319 ? -17.545 7.171 16.516 1.00 79.62 319 LEU A CA 1
ATOM 2400 C C . LEU A 1 319 ? -18.465 7.286 17.733 1.00 79.62 319 LEU A C 1
ATOM 2402 O O . LEU A 1 319 ? -19.013 8.354 18.011 1.00 79.62 319 LEU A O 1
ATOM 2406 N N . LEU A 1 320 ? -18.599 6.195 18.473 1.00 82.19 320 LEU A N 1
ATOM 2407 C CA . LEU A 1 320 ? -19.288 6.147 19.753 1.00 82.19 320 LEU A CA 1
ATOM 2408 C C . LEU A 1 320 ? -18.291 6.401 20.878 1.00 82.19 320 LEU A C 1
ATOM 2410 O O . LEU A 1 320 ? -17.262 5.735 20.956 1.00 82.19 320 LEU A O 1
ATOM 2414 N N . GLN A 1 321 ? -18.607 7.340 21.763 1.00 82.88 321 GLN A N 1
ATOM 2415 C CA . GLN A 1 321 ? -17.825 7.603 22.969 1.00 82.88 321 GLN A CA 1
ATOM 2416 C C . GLN A 1 321 ? -18.794 7.942 24.101 1.00 82.88 321 GLN A C 1
ATOM 2418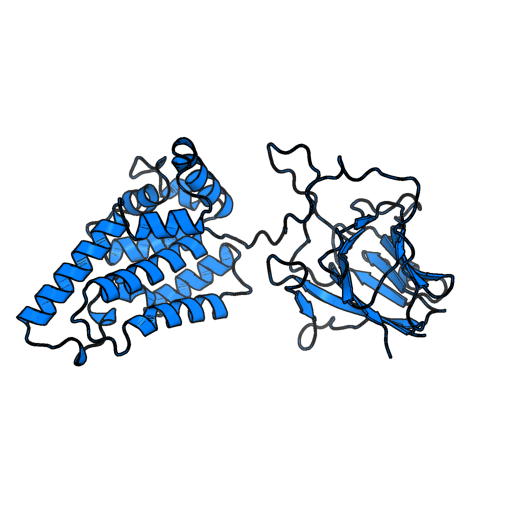 O O . GLN A 1 321 ? -19.269 9.073 24.202 1.00 82.88 321 GLN A O 1
ATOM 2423 N N . GLY A 1 322 ? -19.172 6.931 24.884 1.00 81.88 322 GLY A N 1
ATOM 2424 C CA . GLY A 1 322 ? -20.251 7.036 25.873 1.00 81.88 322 GLY A CA 1
ATOM 2425 C C . GLY A 1 322 ? -21.645 7.177 25.246 1.00 81.88 322 GLY A C 1
ATOM 2426 O O . GLY A 1 322 ? -22.582 7.640 25.896 1.00 81.88 322 GLY A O 1
ATOM 2427 N N . THR A 1 323 ? -21.787 6.830 23.964 1.00 84.56 323 THR A N 1
ATOM 2428 C CA . THR A 1 323 ? -23.029 6.943 23.185 1.00 84.56 323 THR A CA 1
ATOM 2429 C C . THR A 1 323 ? -23.409 5.602 22.553 1.00 84.56 323 THR A C 1
ATOM 2431 O O . THR A 1 323 ? -22.724 4.592 22.723 1.00 84.56 323 THR A O 1
ATOM 2434 N N . SER A 1 324 ? -24.540 5.571 21.846 1.00 86.00 324 SER A N 1
ATOM 2435 C CA . SER A 1 324 ? -25.088 4.357 21.242 1.00 86.00 324 SER A CA 1
ATOM 2436 C C . SER A 1 324 ? -25.594 4.581 19.822 1.00 86.00 324 SER A C 1
ATOM 2438 O O . SER A 1 324 ? -26.127 5.654 19.531 1.00 86.00 324 SER A O 1
ATOM 2440 N N . CYS A 1 325 ? -25.541 3.547 18.986 1.00 85.44 325 CYS A N 1
ATOM 2441 C CA . CYS A 1 325 ? -26.173 3.524 17.667 1.00 85.44 325 CYS A CA 1
ATOM 2442 C C . CYS A 1 325 ? -26.953 2.226 17.427 1.00 85.44 325 CYS A C 1
ATOM 2444 O O . CYS A 1 325 ? -26.746 1.218 18.104 1.00 85.44 325 CYS A O 1
ATOM 2446 N N . GLU A 1 326 ? -27.857 2.263 16.452 1.00 86.56 326 GLU A N 1
ATOM 2447 C CA . GLU A 1 326 ? -28.495 1.062 15.913 1.00 86.56 326 GLU A CA 1
ATOM 2448 C C . GLU A 1 326 ? -27.510 0.305 15.014 1.00 86.56 326 GLU A C 1
ATOM 2450 O O . GLU A 1 326 ? -26.760 0.929 14.264 1.00 86.56 326 GLU A O 1
ATOM 2455 N N . LEU A 1 327 ? -27.504 -1.024 15.121 1.00 87.25 327 LEU A N 1
ATOM 2456 C CA . LEU A 1 327 ? -26.734 -1.930 14.275 1.00 87.25 327 LEU A CA 1
ATOM 2457 C C . LEU A 1 327 ? -27.633 -2.588 13.229 1.00 87.25 327 LEU A C 1
ATOM 2459 O O . LEU A 1 327 ? -28.719 -3.084 13.544 1.00 87.25 327 LEU A O 1
ATOM 2463 N N . HIS A 1 328 ? -27.120 -2.682 12.010 1.00 84.69 328 HIS A N 1
ATOM 2464 C CA . HIS A 1 328 ? -27.736 -3.353 10.874 1.00 84.69 328 HIS A CA 1
ATOM 2465 C C . HIS A 1 328 ? -26.859 -4.502 10.383 1.00 84.69 328 HIS A C 1
ATOM 2467 O O . HIS A 1 328 ? -25.646 -4.523 10.583 1.00 84.69 328 HIS A O 1
ATOM 2473 N N . HIS A 1 329 ? -27.484 -5.485 9.730 1.00 85.31 329 HIS A N 1
ATOM 2474 C CA . HIS A 1 329 ? -26.755 -6.602 9.137 1.00 85.31 329 HI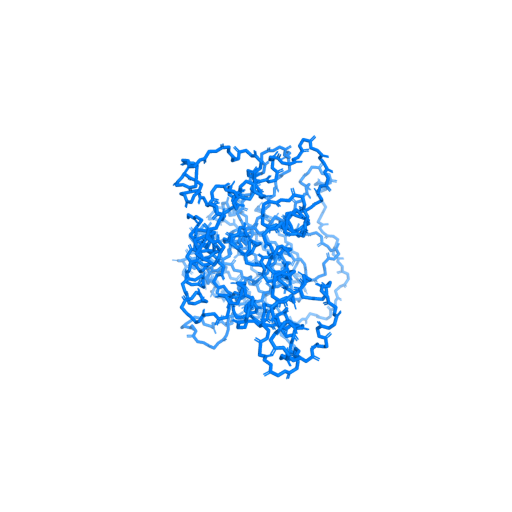S A CA 1
ATOM 2475 C C . HIS A 1 329 ? -25.656 -6.088 8.191 1.00 85.31 329 HIS A C 1
ATOM 2477 O O . HIS A 1 329 ? -25.940 -5.346 7.255 1.00 85.31 329 HIS A O 1
ATOM 2483 N N . GLY A 1 330 ? -24.424 -6.537 8.421 1.00 81.56 330 GLY A N 1
ATOM 2484 C CA . GLY A 1 330 ? -23.238 -6.167 7.657 1.00 81.56 330 GLY A CA 1
ATOM 2485 C C . GLY A 1 330 ? -22.424 -5.022 8.263 1.00 81.56 330 GLY A C 1
ATOM 2486 O O . GLY A 1 330 ? -21.304 -4.814 7.802 1.00 81.56 330 GLY A O 1
ATOM 2487 N N . ASP A 1 331 ? -22.939 -4.312 9.274 1.00 85.44 331 ASP A N 1
ATOM 2488 C CA . ASP A 1 331 ? -22.216 -3.206 9.907 1.00 85.44 331 ASP A CA 1
ATOM 2489 C C . ASP A 1 331 ? -20.893 -3.690 10.508 1.00 85.44 331 ASP A C 1
ATOM 2491 O O . ASP A 1 331 ? -20.797 -4.776 11.093 1.00 85.44 331 ASP A O 1
ATOM 2495 N N . LEU A 1 332 ? -19.866 -2.858 10.371 1.00 86.50 332 LEU A N 1
ATOM 2496 C CA . LEU A 1 332 ? -18.524 -3.135 10.862 1.00 86.50 332 LEU A CA 1
ATOM 2497 C C . LEU A 1 332 ? -18.257 -2.353 12.141 1.00 86.50 332 LEU A C 1
ATOM 2499 O O . LEU A 1 332 ? -18.559 -1.166 12.230 1.00 86.50 332 LEU A O 1
ATOM 2503 N N . ILE A 1 333 ? -17.659 -3.021 13.121 1.00 89.38 333 ILE A N 1
ATOM 2504 C CA . ILE A 1 333 ? -17.389 -2.495 14.458 1.00 89.38 333 ILE A CA 1
ATOM 2505 C C . ILE A 1 333 ? -15.889 -2.593 14.723 1.00 89.38 333 ILE A C 1
ATOM 2507 O O . ILE A 1 333 ? -15.330 -3.688 14.676 1.00 89.38 333 ILE A O 1
ATOM 2511 N N . CYS A 1 334 ? -15.256 -1.473 15.065 1.00 86.50 334 CYS A N 1
ATOM 2512 C CA . CYS A 1 334 ? -13.869 -1.397 15.516 1.00 86.50 334 CYS A CA 1
ATOM 2513 C C . CYS A 1 334 ? -13.825 -0.927 16.976 1.00 86.50 334 CYS A C 1
ATOM 2515 O O . CYS A 1 334 ? -14.208 0.203 17.284 1.00 86.50 334 CYS A O 1
ATOM 2517 N N . VAL A 1 335 ? -13.325 -1.779 17.876 1.00 86.44 335 VAL A N 1
ATOM 2518 C CA . VAL A 1 335 ? -13.263 -1.515 19.335 1.00 86.44 335 VAL A CA 1
ATOM 2519 C C . VAL A 1 335 ? -11.984 -0.797 19.780 1.00 86.44 335 VAL A C 1
ATOM 2521 O O . VAL A 1 335 ? -11.648 -0.711 20.959 1.00 86.44 335 VAL A O 1
ATOM 2524 N N . SER A 1 336 ? -11.178 -0.343 18.828 1.00 77.75 336 SER A N 1
ATOM 2525 C CA . SER A 1 336 ? -9.953 0.395 19.119 1.00 77.75 336 SER A CA 1
ATOM 2526 C C . SER A 1 336 ? -9.534 1.253 17.918 1.00 77.75 336 SER A C 1
ATOM 2528 O O . SER A 1 336 ? -8.438 1.061 17.368 1.00 77.75 336 SER A O 1
ATOM 2530 N N . PRO A 1 337 ? -10.370 2.212 17.487 1.00 75.81 337 PRO A N 1
ATOM 2531 C CA . PRO A 1 337 ? -9.993 3.097 16.402 1.00 75.81 337 PRO A CA 1
ATOM 2532 C C . PRO A 1 337 ? -8.795 3.957 16.830 1.00 75.81 337 PRO A C 1
ATOM 2534 O O . PRO A 1 337 ? -8.747 4.534 17.917 1.00 75.81 337 PRO A O 1
ATOM 2537 N N . ARG A 1 338 ? -7.788 4.056 15.966 1.00 68.44 338 ARG A N 1
ATOM 2538 C CA . ARG A 1 338 ? -6.608 4.897 16.176 1.00 68.44 338 ARG A CA 1
ATOM 2539 C C . ARG A 1 338 ? -6.826 6.256 15.542 1.00 68.44 338 ARG A C 1
ATOM 2541 O O . ARG A 1 338 ? -7.003 6.354 14.331 1.00 68.44 338 ARG A O 1
ATOM 2548 N N . ARG A 1 339 ? -6.737 7.317 16.339 1.00 60.69 339 ARG A N 1
ATOM 2549 C CA . ARG A 1 339 ? -6.787 8.691 15.831 1.00 60.69 339 ARG A CA 1
ATOM 2550 C C . ARG A 1 339 ? -5.560 8.982 14.959 1.00 60.69 339 ARG A C 1
ATOM 2552 O O . ARG A 1 339 ? -4.427 8.728 15.371 1.00 60.69 339 ARG A O 1
ATOM 2559 N N . VAL A 1 340 ? -5.782 9.529 13.770 1.00 54.72 340 VAL A N 1
ATOM 2560 C CA . VAL A 1 340 ? -4.739 9.944 12.828 1.00 54.72 340 VAL A CA 1
ATOM 2561 C C . VAL A 1 340 ? -4.609 11.458 12.890 1.00 54.72 340 VAL A C 1
ATOM 2563 O O . VAL A 1 340 ? -5.470 12.200 12.429 1.00 54.72 340 VAL A O 1
ATOM 2566 N N . THR A 1 341 ? -3.503 11.934 13.450 1.00 50.09 341 THR A N 1
ATOM 2567 C CA . THR A 1 341 ? -3.116 13.345 13.382 1.00 50.09 341 THR A CA 1
ATOM 2568 C C . THR A 1 341 ? -2.425 13.602 12.043 1.00 50.09 341 THR A C 1
ATOM 2570 O O . THR A 1 341 ? -1.222 13.374 11.915 1.00 50.09 341 THR A O 1
ATOM 2573 N N . SER A 1 342 ? -3.161 14.037 11.021 1.00 43.56 342 SER A N 1
ATOM 2574 C CA . SER A 1 342 ? -2.560 14.549 9.781 1.00 43.56 342 SER A CA 1
ATOM 2575 C C . SER A 1 342 ? -2.163 16.016 9.965 1.00 43.56 342 SER A C 1
ATOM 2577 O O . SER A 1 342 ? -3.017 16.851 10.251 1.00 43.56 342 SER A O 1
ATOM 2579 N N . GLY A 1 343 ? -0.871 16.325 9.819 1.00 37.34 343 GLY A N 1
ATOM 2580 C CA . GLY A 1 343 ? -0.260 17.633 10.099 1.00 37.34 343 GLY A CA 1
ATOM 2581 C C . GLY A 1 343 ? -0.656 18.772 9.153 1.00 37.34 343 GLY A C 1
ATOM 2582 O O . GLY A 1 343 ? 0.185 19.270 8.414 1.00 37.34 343 GLY A O 1
ATOM 2583 N N . GLY A 1 344 ? -1.913 19.211 9.204 1.00 34.97 344 GLY A N 1
ATOM 2584 C CA . GLY A 1 344 ? -2.393 20.388 8.469 1.00 34.97 344 GLY A CA 1
ATOM 2585 C C . GLY A 1 344 ? -3.908 20.459 8.261 1.00 34.97 344 GLY A C 1
ATOM 2586 O O . GLY A 1 344 ? -4.391 21.469 7.766 1.00 34.97 344 GLY A O 1
ATOM 2587 N N . TYR A 1 345 ? -4.655 19.419 8.642 1.00 32.34 345 TYR A N 1
ATOM 2588 C CA . TYR A 1 345 ? -6.116 19.424 8.617 1.00 32.34 345 TYR A CA 1
ATOM 2589 C C . TYR A 1 345 ? -6.647 19.362 10.052 1.00 32.34 345 TYR A C 1
ATOM 2591 O O . TYR A 1 345 ? -6.344 18.413 10.770 1.00 32.34 345 TYR A O 1
ATOM 2599 N N . ASP A 1 346 ? -7.470 20.339 10.442 1.00 34.16 346 ASP A N 1
ATOM 2600 C CA . ASP A 1 346 ? -8.135 20.436 11.758 1.00 34.16 346 ASP A CA 1
ATOM 2601 C C . ASP A 1 346 ? -9.209 19.344 12.001 1.00 34.16 346 ASP A C 1
ATOM 2603 O O . ASP A 1 346 ? -9.920 19.354 13.003 1.00 34.16 346 ASP A O 1
ATOM 2607 N N . ALA A 1 347 ? -9.329 18.347 11.117 1.00 37.25 347 ALA A N 1
ATOM 2608 C CA . ALA A 1 347 ? -10.283 17.252 11.260 1.00 37.25 347 ALA A CA 1
ATOM 2609 C C . ALA A 1 347 ? -9.676 16.047 12.002 1.00 37.25 347 ALA A C 1
ATOM 2611 O O . ALA A 1 347 ? -8.585 15.566 11.692 1.00 37.25 347 ALA A O 1
ATOM 2612 N N . SER A 1 348 ? -10.422 15.516 12.973 1.00 44.06 348 SER A N 1
ATOM 2613 C CA . SER A 1 348 ? -10.061 14.293 13.697 1.00 44.06 348 SER A CA 1
ATOM 2614 C C . SER A 1 348 ? -10.316 13.060 12.826 1.00 44.06 348 SER A C 1
ATOM 2616 O O . SER A 1 348 ? -11.413 12.516 12.849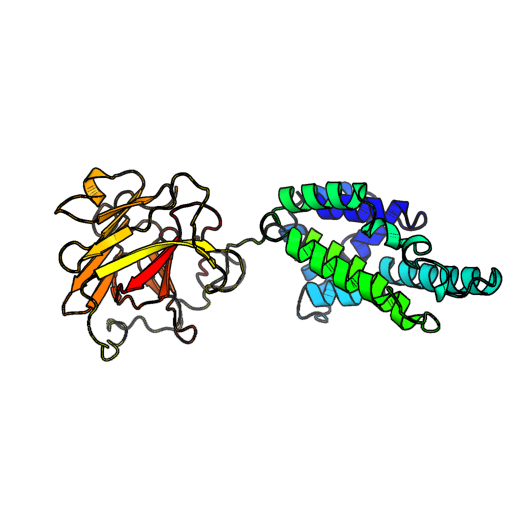 1.00 44.06 348 SER A O 1
ATOM 2618 N N . ASN A 1 349 ? -9.309 12.632 12.066 1.00 51.09 349 ASN A N 1
ATOM 2619 C CA . ASN A 1 349 ? -9.349 11.387 11.299 1.00 51.09 349 ASN A CA 1
ATOM 2620 C C . ASN A 1 349 ? -9.198 10.178 12.239 1.00 51.09 349 ASN A C 1
ATOM 2622 O O . ASN A 1 349 ? -8.407 10.226 13.189 1.00 51.09 349 ASN A O 1
ATOM 2626 N N . PHE A 1 350 ? -9.898 9.078 11.964 1.00 55.16 350 PHE A N 1
ATOM 2627 C CA . PHE A 1 350 ? -9.739 7.811 12.681 1.00 55.16 350 PHE A CA 1
ATOM 2628 C C . PHE A 1 350 ? -9.326 6.714 11.725 1.00 55.16 350 PHE A C 1
ATOM 2630 O O . PHE A 1 350 ? -9.505 6.816 10.515 1.00 55.16 350 PHE A O 1
ATOM 2637 N N . SER A 1 351 ? -8.725 5.681 12.292 1.00 56.62 351 SER A N 1
ATOM 2638 C CA . SER A 1 351 ? -8.179 4.594 11.523 1.00 56.62 351 SER A CA 1
ATOM 2639 C C . SER A 1 351 ? -8.328 3.258 12.201 1.00 56.62 351 SER A C 1
ATOM 2641 O O . SER A 1 351 ? -8.324 3.164 13.427 1.00 56.62 351 SER A O 1
ATOM 2643 N N . TRP A 1 352 ? -8.490 2.228 11.387 1.00 60.72 352 TRP A N 1
ATOM 2644 C CA . TRP A 1 352 ? -8.726 0.881 11.861 1.00 60.72 352 TRP A CA 1
ATOM 2645 C C . TRP A 1 352 ? -7.400 0.317 12.361 1.00 60.72 352 TRP A C 1
ATOM 2647 O O . TRP A 1 352 ? -6.352 0.469 11.731 1.00 60.72 352 TRP A O 1
ATOM 2657 N N . ALA A 1 353 ? -7.410 -0.276 13.550 1.00 50.78 353 ALA A N 1
ATOM 2658 C CA . ALA A 1 353 ? -6.263 -1.032 14.012 1.00 50.78 353 ALA A CA 1
ATOM 2659 C C . ALA A 1 353 ? -6.271 -2.367 13.250 1.00 50.78 353 ALA A C 1
ATOM 2661 O O . ALA A 1 353 ? -7.243 -3.127 13.251 1.00 50.78 353 ALA A O 1
ATOM 2662 N N . SER A 1 354 ? -5.232 -2.553 12.445 1.00 53.47 354 SER A N 1
ATOM 2663 C CA . SER A 1 354 ? -5.188 -3.562 11.402 1.00 53.47 354 SER A CA 1
ATOM 2664 C C . SER A 1 354 ? -4.319 -4.738 11.823 1.00 53.47 354 SER A C 1
ATOM 2666 O O . SER A 1 354 ? -3.211 -4.548 12.329 1.00 53.47 354 SER A O 1
ATOM 2668 N N . HIS A 1 355 ? -4.801 -5.943 11.532 1.00 52.28 355 HIS A N 1
ATOM 2669 C CA . HIS A 1 355 ? -4.135 -7.243 11.708 1.00 52.28 355 HIS A CA 1
ATOM 2670 C C . HIS A 1 355 ? -4.130 -7.863 13.105 1.00 52.28 355 HIS A C 1
ATOM 2672 O O . HIS A 1 355 ? -3.661 -8.992 13.235 1.00 52.28 355 HIS A O 1
ATOM 2678 N N . MET A 1 356 ? -4.669 -7.216 14.142 1.00 59.03 356 MET A N 1
ATOM 2679 C CA . MET A 1 356 ? -4.795 -7.885 15.440 1.00 59.03 356 MET A CA 1
ATOM 2680 C C . MET A 1 356 ? -6.133 -8.631 15.520 1.00 59.03 356 MET A C 1
ATOM 2682 O O . MET A 1 356 ? -7.197 -8.021 15.369 1.00 59.03 356 MET A O 1
ATOM 2686 N N . PRO A 1 357 ? -6.116 -9.948 15.782 1.00 62.81 357 PRO A N 1
ATOM 2687 C CA . PRO A 1 357 ? -7.339 -10.691 16.041 1.00 62.81 357 PRO A CA 1
ATOM 2688 C C . PRO A 1 357 ? -8.145 -10.091 17.200 1.00 62.81 357 PRO A C 1
ATOM 2690 O O . PRO A 1 357 ? -7.590 -9.739 18.242 1.00 62.81 357 PRO A O 1
ATOM 2693 N N . GLY A 1 358 ? -9.463 -9.993 17.011 1.00 71.12 358 GLY A N 1
ATOM 2694 C CA . GLY A 1 358 ? -10.396 -9.487 18.020 1.00 71.12 358 GLY A CA 1
ATOM 2695 C C . GLY A 1 358 ? -10.534 -7.961 18.102 1.00 71.12 358 GLY A C 1
ATOM 2696 O O . GLY A 1 358 ? -11.187 -7.482 19.025 1.00 71.12 358 GLY A O 1
ATOM 2697 N N . GLU A 1 359 ? -9.945 -7.184 17.189 1.00 80.25 359 GLU A N 1
ATOM 2698 C CA . GLU A 1 359 ? -10.131 -5.718 17.136 1.00 80.25 359 GLU A CA 1
ATOM 2699 C C . GLU A 1 359 ? -11.345 -5.273 16.310 1.00 80.25 359 GLU A C 1
ATOM 2701 O O . GLU A 1 359 ? -11.886 -4.194 16.558 1.00 80.25 359 GLU A O 1
ATOM 2706 N N . ASN A 1 360 ? -11.774 -6.094 15.348 1.00 85.44 360 ASN A N 1
ATOM 2707 C CA . ASN A 1 360 ? -12.823 -5.739 14.399 1.00 85.44 360 ASN A CA 1
ATOM 2708 C C . ASN A 1 360 ? -13.841 -6.873 14.250 1.00 85.44 360 ASN A C 1
ATOM 2710 O O . ASN A 1 360 ? -13.477 -8.054 14.222 1.00 85.44 360 ASN A O 1
ATOM 2714 N N . PHE A 1 361 ? -15.112 -6.504 14.121 1.00 88.81 361 PHE A N 1
ATOM 2715 C CA . PHE A 1 361 ? -16.224 -7.439 13.994 1.00 88.81 361 PHE A CA 1
ATOM 2716 C C . PHE A 1 361 ? -17.191 -6.989 12.905 1.00 88.81 361 PHE A C 1
ATOM 2718 O O . PHE A 1 361 ? -17.471 -5.800 12.779 1.00 88.81 361 PHE A O 1
ATOM 2725 N N . ARG A 1 362 ? -17.754 -7.947 12.171 1.00 89.31 362 ARG A N 1
ATOM 2726 C CA . ARG A 1 362 ? -18.956 -7.749 11.362 1.00 89.31 362 ARG A CA 1
ATOM 2727 C C . ARG A 1 362 ? -20.172 -8.204 12.154 1.00 89.31 362 ARG A C 1
ATOM 2729 O O . ARG A 1 362 ? -20.190 -9.326 12.667 1.00 89.31 362 ARG A O 1
ATOM 2736 N N . PHE A 1 363 ? -21.175 -7.344 12.260 1.00 91.56 363 PHE A N 1
ATOM 2737 C CA . PHE A 1 363 ? -22.454 -7.681 12.866 1.00 91.56 363 PHE A CA 1
ATOM 2738 C C . PHE A 1 363 ? -23.373 -8.340 11.839 1.00 91.56 363 PHE A C 1
ATOM 2740 O O . PHE A 1 363 ? -23.577 -7.822 10.744 1.00 91.56 363 PHE A O 1
ATOM 2747 N N . GLU A 1 364 ? -23.958 -9.482 12.185 1.00 90.12 364 GLU A N 1
ATOM 2748 C CA . GLU A 1 364 ? -24.854 -10.217 11.297 1.00 90.12 364 GLU A CA 1
ATOM 2749 C C . GLU A 1 364 ? -26.110 -10.672 12.030 1.00 90.12 364 GLU A C 1
ATOM 2751 O O . GLU A 1 364 ? -26.052 -11.287 13.092 1.00 90.12 364 GLU A O 1
ATOM 2756 N N . LEU A 1 365 ? -27.263 -10.425 11.417 1.00 88.25 365 LEU A N 1
ATOM 2757 C CA . LEU A 1 365 ? -28.511 -11.089 11.786 1.00 88.25 365 LEU A CA 1
ATOM 2758 C C . LEU A 1 365 ? -28.484 -12.566 11.364 1.00 88.25 365 LEU A C 1
ATOM 2760 O O . LEU A 1 365 ? -28.067 -12.878 10.248 1.00 88.25 365 LEU A O 1
ATOM 2764 N N . VAL A 1 366 ? -28.959 -13.453 12.242 1.00 83.19 366 VAL A N 1
ATOM 2765 C CA . VAL A 1 366 ? -29.112 -14.890 11.970 1.00 83.19 366 VAL A CA 1
ATOM 2766 C C . VAL A 1 366 ? -30.576 -15.151 11.613 1.00 83.19 366 VAL A C 1
ATOM 2768 O O . VAL A 1 366 ? -31.460 -14.891 12.434 1.00 83.19 366 VAL A O 1
ATOM 2771 N N . PHE A 1 367 ? -30.815 -15.610 10.382 1.00 72.44 367 PHE A N 1
ATOM 2772 C CA . PHE A 1 367 ? -32.144 -15.884 9.822 1.00 72.44 367 PHE A CA 1
ATOM 2773 C C . PHE A 1 367 ? -32.525 -17.359 9.926 1.00 72.44 367 PHE A C 1
ATOM 2775 O O . PHE A 1 367 ? -31.624 -18.212 9.746 1.00 72.44 367 PHE A O 1
#

Organism: NCBI:txid1720204

pLDDT: mean 76.44, std 18.52, range [25.78, 97.44]

InterPro domains:
  IPR000253 Forkhead-associated (FHA) domain [PF00498] (252-334)
  IPR000253 Forkhead-associated (FHA) domain [PS50006] (251-313)
  IPR008984 SMAD/FHA domain superfamily [SSF49879] (224-338)

Secondary structure (DSSP, 8-state):
--HHHHHHHHHHHHHSTT--HHHHHHHH-TT--STTSHHHHTTS-HHHHHHHHHHHHHTTT--SSHHHHHHHHHHSSSHHHHHHHHHHHHHHHHHHHHT--GGGS-HHHHSGGGGGG-HHHHHHHHHHHHHHT-GGGHHHHHHHHHHHHGGGTT--TT-HHHHHHHHHHHHHHHHHHHHH-S------B---SSSS---SS-S--PPP-PPPSEEEEEEEEE-SSSTT-EEE--SSSTT---EEEETTT-EEEEES-HHHHHGGGPEEEEE--TTS-SS-EEEEEETTEEEEEE--SSSS--SS-EEEE-SSTTSPPEEESS-EEEE-TT-EEESSPEEE--TT--S-EEE---S-TTSEEEEEEE-